Protein AF-A0A520C794-F1 (afdb_monomer_lite)

Sequence (324 aa):
YFAMITLAIAELVHSLAPHLKGLFGGEAGVSSMRMPAWGFDFGSTTQVYYLVLGWTLLCVGLLYLYTRTPLGRLTCGLRENSQRLRFLGYDVHGLGVAVFAISAMFSGVAGALQVLSNESANYVVFDPALSASVILNCFIGGVSVFLGPALGAALMTFFGYAMSDLTRSWLLYQGILFVLVMLFMPAGLAGLPGTLGRLRRRFGLARLLPLVLLSVGAASLLSLGGTFAVELLQRVFSQDYRAAVQMNPGVAWPDVTLLSRAWSPGSPATWAVPAALFAVGLALVWFARRLHRALEEGESAPPSVASASASATVVNVPVTRSLA

Secondary structure (DSSP, 8-state):
-HHHHHHHHHHHHHHHGGG-HHHH-GGG-EE-----BTTB---SHHHHHHHHHHHHHHHHHHHHHHHHSHHHHHHHHHHH-HHHHHHTT--HHHHHHHHHHHHHHHHHHHHHHHHHHHSEE-GGGG-HHHHHHHHHHHHHH-TTSTTHHHHHHHHHHHHHHHHHTT-TTHHHHHHHHHHHHHHH-TT-GGGHHHHHHHHHHHH-HHHHHHHHHHHHHHHHHHHHHHHHHHHHHHHHHSHHHHHHHHH-TT-SSPPEEETTEEE-TT-HHHHHHHHHHHHHHHHHHHHHHHHHHHHHHHHHS-----SSSS--------------

Foldseek 3Di:
DVVVVVLVVLVVCLVCLLV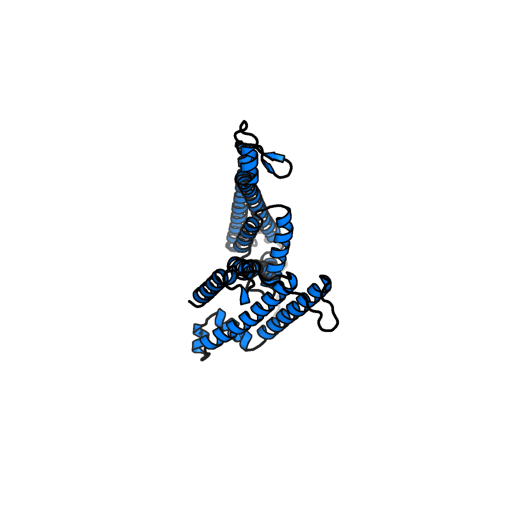CCPPQVHQQGDQADQPDDPNRRLPDLVVLVVVLVVVVVVLLVVVVVCCVDPLVVVVVVLVPDVPVSVVVVDDSPVSVVVVVVSVVVVVVVVLVSVCSNVSGDGSCSSDVVVVVVLVLLCQQLFVVDSCSSVVSVVVLVVQCVVCVVVDPVSVVLSVLSSVLSCVVPVRHPNCVVVVVVVVCVPPNPVLVVVLVVLLVVLSVLLSVLVVLVVRLVCQCVDPVQVVVCVVCVPDPFAWDQDPNDTDTPPDVVSVVVSVVSNVVSVVSVVVSVVSVVVVVVVVPDDPPDPPPDPDPDDDDDDDDDDDD

Radius of gyration: 29.83 Å; chains: 1; bounding box: 115×46×62 Å

pLDDT: mean 71.69, std 15.32, range [33.88, 95.0]

Structure (mmCIF, N/CA/C/O backbone):
data_AF-A0A520C794-F1
#
_entry.id   AF-A0A520C794-F1
#
loop_
_atom_site.group_PDB
_atom_site.id
_atom_site.type_symbol
_atom_site.label_atom_id
_atom_site.label_alt_id
_atom_site.label_comp_id
_atom_site.label_asym_id
_atom_site.label_entity_id
_atom_site.label_seq_id
_atom_site.pdbx_PDB_ins_code
_atom_site.Cartn_x
_atom_site.Cartn_y
_atom_site.Cartn_z
_atom_site.occupancy
_atom_site.B_iso_or_equiv
_atom_site.auth_seq_id
_atom_site.auth_comp_id
_atom_site.auth_asym_id
_atom_site.auth_atom_id
_atom_site.pdbx_PDB_model_num
ATOM 1 N N . TYR A 1 1 ? -0.329 19.099 10.057 1.00 71.25 1 TYR A N 1
ATOM 2 C CA . TYR A 1 1 ? 0.683 19.144 11.133 1.00 71.25 1 TYR A CA 1
ATOM 3 C C . TYR A 1 1 ? 1.070 17.766 11.647 1.00 71.25 1 TYR A C 1
ATOM 5 O O . TYR A 1 1 ? 2.221 17.404 11.470 1.00 71.25 1 TYR A O 1
ATOM 13 N N . PHE A 1 2 ? 0.151 16.962 12.193 1.00 80.69 2 PHE A N 1
ATOM 14 C CA . PHE A 1 2 ? 0.489 15.652 12.778 1.00 80.69 2 PHE A CA 1
ATOM 15 C C . PHE A 1 2 ? 1.226 14.683 11.822 1.00 80.69 2 PHE A C 1
ATOM 17 O O . PHE A 1 2 ? 2.249 14.114 12.190 1.00 80.69 2 PHE A O 1
ATOM 24 N N . ALA A 1 3 ? 0.778 14.570 10.565 1.00 80.31 3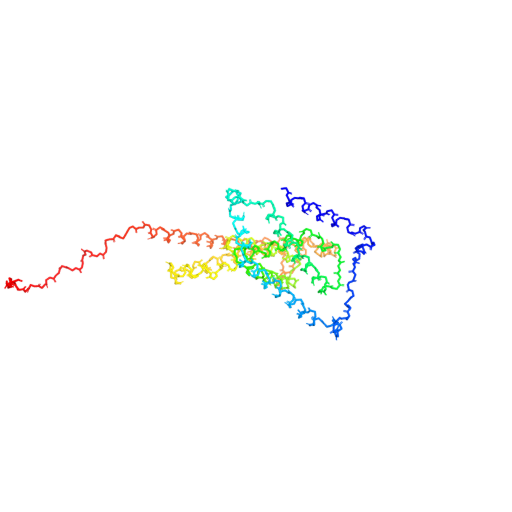 ALA A N 1
ATOM 25 C CA . ALA A 1 3 ? 1.448 13.750 9.544 1.00 80.31 3 ALA A CA 1
ATOM 26 C C . ALA A 1 3 ? 2.869 14.244 9.191 1.00 80.31 3 ALA A C 1
ATOM 28 O O . ALA A 1 3 ? 3.775 13.448 8.996 1.00 80.31 3 ALA A O 1
ATOM 29 N N . MET A 1 4 ? 3.082 15.565 9.158 1.00 88.25 4 MET A N 1
ATOM 30 C CA . MET A 1 4 ? 4.404 16.139 8.865 1.00 88.25 4 MET A CA 1
ATOM 31 C C . MET A 1 4 ? 5.388 15.895 10.010 1.00 88.25 4 MET A C 1
ATOM 33 O O . MET A 1 4 ? 6.546 15.587 9.764 1.00 88.25 4 MET A O 1
ATOM 37 N N . ILE A 1 5 ? 4.924 16.004 11.260 1.00 91.19 5 ILE A N 1
ATOM 38 C CA . ILE A 1 5 ? 5.752 15.744 12.445 1.00 91.19 5 ILE A CA 1
ATOM 39 C C . ILE A 1 5 ? 6.117 14.258 12.523 1.00 91.19 5 ILE A C 1
ATOM 41 O O . ILE A 1 5 ? 7.272 13.930 12.755 1.00 91.19 5 ILE A O 1
ATOM 45 N N . THR A 1 6 ? 5.159 13.359 12.290 1.00 88.25 6 THR A N 1
ATOM 46 C CA . THR A 1 6 ? 5.424 11.909 12.284 1.00 88.25 6 THR A CA 1
ATOM 47 C C . THR A 1 6 ? 6.388 11.504 11.170 1.00 88.25 6 THR A C 1
ATOM 49 O O . THR A 1 6 ? 7.295 10.719 11.431 1.00 88.25 6 THR A O 1
ATOM 52 N N . LEU A 1 7 ? 6.270 12.094 9.975 1.00 89.00 7 LEU A N 1
ATOM 53 C CA . LEU A 1 7 ? 7.241 11.904 8.893 1.00 89.00 7 LEU A CA 1
ATOM 54 C C . LEU A 1 7 ? 8.632 12.431 9.271 1.00 89.00 7 LEU A C 1
ATOM 56 O O . LEU A 1 7 ? 9.616 11.725 9.094 1.00 89.00 7 LEU A O 1
ATOM 60 N N . ALA A 1 8 ? 8.720 13.637 9.840 1.00 91.12 8 ALA A N 1
ATOM 61 C CA . ALA A 1 8 ? 9.993 14.209 10.276 1.00 91.12 8 ALA A CA 1
ATOM 62 C C . ALA A 1 8 ? 10.675 13.356 11.359 1.00 91.12 8 ALA A C 1
ATOM 64 O O . ALA A 1 8 ? 11.891 13.190 11.339 1.00 91.12 8 ALA A O 1
ATOM 65 N N . ILE A 1 9 ? 9.898 12.783 12.285 1.00 91.31 9 ILE A N 1
ATOM 66 C CA . ILE A 1 9 ? 10.409 11.840 13.287 1.00 91.31 9 ILE A CA 1
ATOM 67 C C . ILE A 1 9 ? 10.911 10.558 12.611 1.00 91.31 9 ILE A C 1
ATOM 69 O O . ILE A 1 9 ? 11.982 10.081 12.971 1.00 91.31 9 ILE A O 1
ATOM 73 N N . ALA A 1 10 ? 10.181 10.016 11.631 1.00 88.69 10 ALA A N 1
ATOM 74 C CA . ALA A 1 10 ? 10.609 8.825 10.896 1.00 88.69 10 ALA A CA 1
ATOM 75 C C . ALA A 1 10 ? 11.941 9.052 10.156 1.00 88.69 10 ALA A C 1
ATOM 77 O O . ALA A 1 10 ? 12.861 8.254 10.307 1.00 88.69 10 ALA A O 1
ATOM 78 N N . GLU A 1 11 ? 12.078 10.178 9.451 1.00 91.19 11 GLU A N 1
ATOM 79 C CA . GLU A 1 11 ? 13.315 10.587 8.763 1.00 91.19 11 GLU A CA 1
ATOM 80 C C . GLU A 1 11 ? 14.486 10.784 9.731 1.00 91.19 11 GLU A C 1
ATOM 82 O O . GLU A 1 11 ? 15.608 10.340 9.484 1.00 91.19 11 GLU A O 1
ATOM 87 N N . LEU A 1 12 ? 14.224 11.413 10.879 1.00 92.06 12 LEU A N 1
ATOM 88 C CA . LEU A 1 12 ? 15.226 11.596 11.923 1.00 92.06 12 LEU A CA 1
ATOM 89 C C . LEU A 1 12 ? 15.715 10.247 12.467 1.00 92.06 12 LEU A C 1
ATOM 91 O O . LEU A 1 12 ? 16.919 10.060 12.635 1.00 92.06 12 LEU A O 1
ATOM 95 N N . VAL A 1 13 ? 14.811 9.293 12.707 1.00 89.12 13 VAL A N 1
ATOM 96 C CA . VAL A 1 13 ? 15.178 7.938 13.149 1.00 89.12 13 VAL A CA 1
ATOM 97 C C . VAL A 1 13 ? 15.956 7.201 12.059 1.00 89.12 13 VAL A C 1
ATOM 99 O O . VAL A 1 13 ? 16.981 6.598 12.368 1.00 89.12 13 VAL A O 1
ATOM 102 N N . HIS A 1 14 ? 15.533 7.290 10.797 1.00 88.06 14 HIS A N 1
ATOM 103 C CA . HIS A 1 14 ? 16.231 6.674 9.668 1.00 88.06 14 HIS A CA 1
ATOM 104 C C . HIS A 1 14 ? 17.667 7.201 9.514 1.00 88.06 14 HIS A C 1
ATOM 106 O O . HIS A 1 14 ? 18.596 6.415 9.349 1.00 88.06 14 HIS A O 1
ATOM 112 N N . SER A 1 15 ? 17.871 8.514 9.655 1.00 88.75 15 SER A N 1
ATOM 113 C CA . SER A 1 15 ? 19.190 9.158 9.574 1.00 88.75 15 SER A CA 1
ATOM 114 C C . SER A 1 15 ? 20.091 8.864 10.788 1.00 88.75 15 SER A C 1
ATOM 116 O O . SER A 1 15 ? 21.316 8.758 10.670 1.00 88.75 15 SER A O 1
ATOM 118 N N . LEU A 1 16 ? 19.505 8.687 11.977 1.00 89.81 16 LEU A N 1
ATOM 119 C CA . LEU A 1 16 ? 20.256 8.384 13.201 1.00 89.81 16 LEU A CA 1
ATOM 120 C C . LEU A 1 16 ? 20.556 6.892 13.392 1.00 89.81 16 LEU A C 1
ATOM 122 O O . LEU A 1 16 ? 21.560 6.565 14.029 1.00 89.81 16 LEU A O 1
ATOM 126 N N . ALA A 1 17 ? 19.734 5.985 12.858 1.00 85.94 17 ALA A N 1
ATOM 127 C CA . ALA A 1 17 ? 19.878 4.543 13.067 1.00 85.94 17 ALA A CA 1
ATOM 128 C C . ALA A 1 17 ? 21.275 3.989 12.691 1.00 85.94 17 ALA A C 1
ATOM 130 O O . ALA A 1 17 ? 21.841 3.259 13.510 1.00 85.94 17 ALA A O 1
ATOM 131 N N . PRO A 1 18 ? 21.907 4.379 11.561 1.00 84.44 18 PRO A N 1
ATOM 132 C CA . PRO A 1 18 ? 23.264 3.937 11.216 1.00 84.44 18 PRO A CA 1
ATOM 133 C C . PRO A 1 18 ? 24.346 4.377 12.216 1.00 84.44 18 PRO A C 1
ATOM 135 O O . PRO A 1 18 ? 25.345 3.683 12.412 1.00 84.44 18 PRO A O 1
ATOM 138 N N . HIS A 1 19 ? 24.148 5.520 12.880 1.00 86.25 19 HIS A N 1
ATOM 139 C CA . HIS A 1 19 ? 25.110 6.085 13.830 1.00 86.25 19 HIS A CA 1
ATOM 140 C C . HIS A 1 19 ? 25.018 5.442 15.224 1.00 86.25 19 HIS A C 1
ATOM 142 O O . HIS A 1 19 ? 25.994 5.416 15.977 1.00 86.25 19 HIS A O 1
ATOM 148 N N . LEU A 1 20 ? 23.864 4.875 15.574 1.00 83.94 20 LEU A N 1
ATOM 149 C CA . LEU A 1 20 ? 23.565 4.323 16.896 1.00 83.94 20 LEU A CA 1
ATOM 150 C C . LEU A 1 20 ? 23.863 2.816 16.976 1.00 83.94 20 LEU A C 1
ATOM 152 O O . LEU A 1 20 ? 22.971 1.985 17.167 1.00 83.94 20 LEU A O 1
ATOM 156 N N . LYS A 1 21 ? 25.152 2.463 16.893 1.00 78.44 21 LYS A N 1
ATOM 157 C CA . LYS A 1 21 ? 25.633 1.064 16.876 1.00 78.44 21 LYS A CA 1
ATOM 158 C C . LYS A 1 21 ? 25.160 0.214 18.061 1.00 78.44 21 LYS A C 1
ATOM 160 O O . LYS A 1 21 ? 24.897 -0.968 17.880 1.00 78.44 21 LYS A O 1
ATOM 165 N N . GLY A 1 22 ? 25.026 0.804 19.251 1.00 76.38 22 GLY A N 1
ATOM 166 C CA . GLY A 1 22 ? 24.624 0.074 20.460 1.00 76.38 22 GLY A CA 1
ATOM 167 C C . GLY A 1 22 ? 23.150 -0.347 20.502 1.00 76.38 22 GLY A C 1
ATOM 168 O O . GLY A 1 22 ? 22.829 -1.331 21.155 1.00 76.38 22 GLY A O 1
ATOM 169 N N . LEU A 1 23 ? 22.262 0.378 19.812 1.00 76.75 23 LEU A N 1
ATOM 170 C CA . LEU A 1 23 ? 20.814 0.118 19.822 1.00 76.75 23 LEU A CA 1
ATOM 171 C C . LEU A 1 23 ? 20.331 -0.543 18.527 1.00 76.75 23 LEU A C 1
ATOM 173 O O . LEU A 1 23 ? 19.493 -1.437 18.579 1.00 76.75 23 LEU A O 1
ATOM 177 N N . PHE A 1 24 ? 20.862 -0.119 17.377 1.00 77.94 24 PHE A N 1
ATOM 178 C CA . PHE A 1 24 ? 20.405 -0.564 16.055 1.00 77.94 24 PHE A CA 1
ATOM 179 C C . PHE A 1 24 ? 21.432 -1.418 15.299 1.00 77.94 24 PHE A C 1
ATOM 181 O O . PHE A 1 24 ? 21.166 -1.821 14.173 1.00 77.94 24 PHE A O 1
ATOM 188 N N . GLY A 1 25 ? 22.607 -1.693 15.877 1.00 74.94 25 GLY A N 1
ATOM 189 C CA . GLY A 1 25 ? 23.666 -2.460 15.203 1.00 74.94 25 GLY A CA 1
ATOM 190 C C . GLY A 1 25 ? 24.409 -1.688 14.101 1.00 74.94 25 GLY A C 1
ATOM 191 O O . GLY A 1 25 ? 25.313 -2.227 13.466 1.00 74.94 25 GLY A O 1
ATOM 192 N N . GLY A 1 26 ? 24.086 -0.404 13.900 1.00 78.06 26 GLY A N 1
ATOM 193 C CA . GLY A 1 26 ? 24.688 0.453 12.875 1.00 78.06 26 GLY A CA 1
ATOM 194 C C . GLY A 1 26 ? 24.228 0.080 11.463 1.00 78.06 26 GLY A C 1
ATOM 195 O O . GLY A 1 26 ? 23.088 -0.327 11.274 1.00 78.06 26 GLY A O 1
ATOM 196 N N . GLU A 1 27 ? 25.110 0.196 10.466 1.00 76.25 27 GLU A N 1
ATOM 197 C CA . GLU A 1 27 ? 24.791 -0.151 9.064 1.00 76.25 27 GLU A CA 1
ATOM 198 C C . GLU A 1 27 ? 24.573 -1.651 8.818 1.00 76.25 27 GLU A C 1
ATOM 200 O O . GLU A 1 27 ? 23.925 -2.035 7.844 1.00 76.25 27 GLU A O 1
ATOM 205 N N . ALA A 1 28 ? 25.112 -2.503 9.695 1.00 72.00 28 ALA A N 1
ATOM 206 C CA . ALA A 1 28 ? 24.931 -3.950 9.615 1.00 72.00 28 ALA A CA 1
ATOM 207 C C . ALA A 1 28 ? 23.557 -4.400 10.142 1.00 72.00 28 ALA A C 1
ATOM 209 O O . ALA A 1 28 ? 23.106 -5.500 9.824 1.00 72.00 28 ALA A O 1
ATOM 210 N N . GLY A 1 29 ? 22.881 -3.551 10.923 1.00 77.38 29 GLY A N 1
ATOM 211 C CA . GLY A 1 29 ? 21.639 -3.898 11.596 1.00 77.38 29 GLY A CA 1
ATOM 212 C C . GLY A 1 29 ? 21.824 -4.869 12.765 1.00 77.38 29 GLY A C 1
ATOM 213 O O . GLY A 1 29 ? 22.932 -5.273 13.125 1.00 77.38 29 GLY A O 1
ATOM 214 N N . VAL A 1 30 ? 20.702 -5.255 13.368 1.00 78.88 30 VAL A N 1
ATOM 215 C CA . VAL A 1 30 ? 20.637 -6.294 14.400 1.00 78.88 30 VAL A CA 1
ATOM 216 C C . VAL A 1 30 ? 20.114 -7.572 13.762 1.00 78.88 30 VAL A C 1
ATOM 218 O O . VAL A 1 30 ? 19.001 -7.603 13.229 1.00 78.88 30 VAL A O 1
ATOM 221 N N . SER A 1 31 ? 20.905 -8.642 13.830 1.00 74.19 31 SER A N 1
ATOM 222 C CA . SER A 1 31 ? 20.436 -9.970 13.439 1.00 74.19 31 SER A CA 1
ATOM 223 C C . SER A 1 31 ? 19.525 -10.524 14.532 1.00 74.19 31 SER A C 1
ATOM 225 O O . SER A 1 31 ? 19.888 -10.566 15.711 1.00 74.19 31 SER A O 1
ATOM 227 N N . SER A 1 32 ? 18.312 -10.908 14.146 1.00 68.31 32 SER A N 1
ATOM 228 C CA . SER A 1 32 ? 17.358 -11.533 15.052 1.00 68.31 32 SER A CA 1
ATOM 229 C C . SER A 1 32 ? 17.610 -13.035 15.051 1.00 68.31 32 SER A C 1
ATOM 231 O O . SER A 1 32 ? 17.273 -13.736 14.100 1.00 68.31 32 SER A O 1
ATOM 233 N N . MET A 1 33 ? 18.213 -13.534 16.128 1.00 63.62 33 MET A N 1
ATOM 234 C CA . MET A 1 33 ? 18.381 -14.969 16.321 1.00 63.62 33 MET A CA 1
ATOM 235 C C . MET A 1 33 ? 17.043 -15.562 16.769 1.00 63.62 33 MET A C 1
ATOM 237 O O . MET A 1 33 ? 16.496 -15.166 17.801 1.00 63.62 33 MET A O 1
ATOM 241 N N . ARG A 1 34 ? 16.494 -16.490 15.976 1.00 68.75 34 ARG A N 1
ATOM 242 C CA . ARG A 1 34 ? 15.256 -17.198 16.321 1.00 68.75 34 ARG A CA 1
ATOM 243 C C . ARG A 1 34 ? 15.520 -18.062 17.547 1.00 68.75 34 ARG A C 1
ATOM 245 O O . ARG A 1 34 ? 16.199 -19.078 17.456 1.00 68.75 34 ARG A O 1
ATOM 252 N N . MET A 1 35 ? 15.035 -17.621 18.702 1.00 64.94 35 MET A N 1
ATOM 253 C CA . MET A 1 35 ? 15.139 -18.410 19.921 1.00 64.94 35 MET A CA 1
ATOM 254 C C . MET A 1 35 ? 14.015 -19.449 19.961 1.00 64.94 35 MET A C 1
ATOM 256 O O . MET A 1 35 ? 12.866 -19.104 19.662 1.00 64.94 35 MET A O 1
ATOM 260 N N . PRO A 1 36 ? 14.315 -20.698 20.353 1.00 66.44 36 PRO A N 1
ATOM 261 C CA . PRO A 1 36 ? 13.292 -21.702 20.571 1.00 66.44 36 PRO A CA 1
ATOM 262 C C . PRO A 1 36 ? 12.314 -21.219 21.647 1.00 66.44 36 PRO A C 1
ATOM 264 O O . PRO A 1 36 ? 12.718 -20.800 22.734 1.00 66.44 36 PRO A O 1
ATOM 267 N N . ALA A 1 37 ? 11.017 -21.278 21.355 1.00 66.56 37 ALA A N 1
ATOM 268 C CA . ALA A 1 37 ? 9.966 -20.910 22.299 1.00 66.56 37 ALA A CA 1
ATOM 269 C C . ALA A 1 37 ? 8.822 -21.926 22.246 1.00 66.56 37 ALA A C 1
ATOM 271 O O . ALA A 1 37 ? 8.489 -22.466 21.192 1.00 66.56 37 ALA A O 1
ATOM 272 N N . TRP A 1 38 ? 8.238 -22.221 23.410 1.00 64.69 38 TRP A N 1
ATOM 273 C CA . TRP A 1 38 ? 7.113 -23.159 23.555 1.00 64.69 38 TRP A CA 1
ATOM 274 C C . TRP A 1 38 ? 7.337 -24.546 22.915 1.00 64.69 38 TRP A C 1
ATOM 276 O O . TRP A 1 38 ? 6.393 -25.170 22.438 1.00 64.69 38 TRP A O 1
ATOM 286 N N . GLY A 1 39 ? 8.583 -25.035 22.917 1.00 64.50 39 GLY A N 1
ATOM 287 C CA . GLY A 1 39 ? 8.944 -26.359 22.390 1.00 64.50 39 GLY A CA 1
ATOM 288 C C . GLY A 1 39 ? 9.156 -26.426 20.873 1.00 64.50 39 GLY A C 1
ATOM 289 O O . GLY A 1 39 ? 9.382 -27.516 20.353 1.00 64.50 39 GLY A O 1
ATOM 290 N N . PHE A 1 40 ? 9.118 -25.293 20.167 1.00 67.50 40 PHE A N 1
ATOM 291 C CA . PHE A 1 40 ? 9.450 -25.205 18.745 1.00 67.50 40 PHE A CA 1
ATOM 292 C C . PHE A 1 40 ? 10.798 -24.515 18.547 1.00 67.50 40 PHE A C 1
ATOM 294 O O . PHE A 1 40 ? 11.051 -23.468 19.139 1.00 67.50 40 PHE A O 1
ATOM 301 N N . ASP A 1 41 ? 11.635 -25.086 17.680 1.00 65.94 41 ASP A N 1
ATOM 302 C CA . ASP A 1 41 ? 12.955 -24.537 17.344 1.00 65.94 41 ASP A CA 1
ATOM 303 C C . ASP A 1 41 ? 12.875 -23.301 16.428 1.00 65.94 41 ASP A C 1
ATOM 305 O O . ASP A 1 41 ? 13.862 -22.601 16.245 1.00 65.94 41 ASP A O 1
ATOM 309 N N . PHE A 1 42 ? 11.713 -23.034 15.806 1.00 66.50 42 PHE A N 1
ATOM 310 C CA . PHE A 1 42 ? 11.473 -21.962 14.819 1.00 66.50 42 PHE A CA 1
ATOM 311 C C . PHE A 1 42 ? 12.517 -21.860 13.687 1.00 66.50 42 PHE A C 1
ATOM 313 O O . PHE A 1 42 ? 12.493 -20.918 12.895 1.00 66.50 42 PHE A O 1
ATOM 320 N N . GLY A 1 43 ? 13.395 -22.855 13.543 1.00 64.31 43 GLY A N 1
ATOM 321 C CA . GLY A 1 43 ? 14.410 -22.914 12.496 1.00 64.31 43 GLY A CA 1
ATOM 322 C C . GLY A 1 43 ? 13.828 -23.196 11.110 1.00 64.31 43 GLY A C 1
ATOM 323 O O . GLY A 1 43 ? 14.442 -22.854 10.107 1.00 64.31 43 GLY A O 1
ATOM 324 N N . SER A 1 44 ? 12.626 -23.779 11.028 1.00 74.31 44 SER A N 1
ATOM 325 C CA . SER A 1 44 ? 11.954 -24.048 9.753 1.00 74.31 44 SER A CA 1
ATOM 326 C C . SER A 1 44 ? 11.083 -22.867 9.314 1.00 74.31 44 SER A C 1
ATOM 328 O O . SER A 1 44 ? 10.187 -22.443 10.049 1.00 74.31 44 SER A O 1
ATOM 330 N N . THR A 1 45 ? 11.270 -22.400 8.074 1.00 74.44 45 THR A N 1
ATOM 331 C CA . THR A 1 45 ? 10.469 -21.338 7.431 1.00 74.44 45 THR A CA 1
ATOM 332 C C . THR A 1 45 ? 8.960 -21.588 7.538 1.00 74.44 45 THR A C 1
ATOM 334 O O . THR A 1 45 ? 8.180 -20.654 7.710 1.00 74.44 45 THR A O 1
ATOM 337 N N . THR A 1 46 ? 8.536 -22.853 7.514 1.00 79.44 46 THR A N 1
ATOM 338 C CA . THR A 1 46 ? 7.127 -23.249 7.629 1.00 79.44 46 THR A CA 1
ATOM 339 C C . THR A 1 46 ? 6.531 -22.924 9.003 1.00 79.44 46 THR A C 1
ATOM 341 O O . THR A 1 46 ? 5.385 -22.489 9.090 1.00 79.44 46 THR A O 1
ATOM 344 N N . GLN A 1 47 ? 7.289 -23.098 10.089 1.00 82.06 47 GLN A N 1
ATOM 345 C CA . GLN A 1 47 ? 6.811 -22.790 11.445 1.00 82.06 47 GLN A CA 1
ATOM 346 C C . GLN A 1 47 ? 6.617 -21.283 11.630 1.00 82.06 47 GLN A C 1
ATOM 348 O O . GLN A 1 47 ? 5.604 -20.843 12.175 1.00 82.06 47 GLN A O 1
ATOM 353 N N . VAL A 1 48 ? 7.557 -20.491 11.111 1.00 81.75 48 VAL A N 1
ATOM 354 C CA . VAL A 1 48 ? 7.479 -19.025 11.126 1.00 81.75 48 VAL A CA 1
ATOM 355 C C . VAL A 1 48 ? 6.297 -18.538 10.297 1.00 81.75 48 VAL A C 1
ATOM 357 O O . VAL A 1 48 ? 5.556 -17.671 10.753 1.00 81.75 48 VAL A O 1
ATOM 360 N N . TYR A 1 49 ? 6.052 -19.144 9.131 1.00 81.00 49 TYR A N 1
ATOM 361 C CA . TYR A 1 49 ? 4.876 -18.846 8.317 1.00 81.00 49 TYR A CA 1
ATOM 362 C C . TYR A 1 49 ? 3.568 -19.029 9.100 1.00 81.00 49 TYR A C 1
ATOM 364 O O . TYR A 1 49 ? 2.744 -18.117 9.125 1.00 81.00 49 TYR A O 1
ATOM 372 N N . TYR A 1 50 ? 3.380 -20.164 9.785 1.00 83.06 50 TYR A N 1
ATOM 373 C CA . TYR A 1 50 ? 2.161 -20.403 10.568 1.00 83.06 50 TYR A CA 1
ATOM 374 C C . TYR A 1 50 ? 2.013 -19.445 11.752 1.00 83.06 50 TYR A C 1
ATOM 376 O O . TYR A 1 50 ? 0.895 -19.025 12.056 1.00 83.06 50 TYR A O 1
ATOM 384 N N . LEU A 1 51 ? 3.118 -19.054 12.389 1.00 86.75 51 LEU A N 1
ATOM 385 C CA . LEU A 1 51 ? 3.102 -18.066 13.465 1.00 86.75 51 LEU A CA 1
ATOM 386 C C . LEU A 1 51 ? 2.704 -16.674 12.951 1.00 86.75 51 LEU A C 1
ATOM 388 O O . LEU A 1 51 ? 1.797 -16.051 13.507 1.00 86.75 51 LEU A O 1
ATOM 392 N N . VAL A 1 52 ? 3.315 -16.214 11.855 1.00 87.12 52 VAL A N 1
ATOM 393 C CA . VAL A 1 52 ? 2.966 -14.940 11.204 1.00 87.12 52 VAL A CA 1
ATOM 394 C C . VAL A 1 52 ? 1.514 -14.958 10.733 1.00 87.12 52 VAL A C 1
ATOM 396 O O . VAL A 1 52 ? 0.788 -13.988 10.953 1.00 87.12 52 VAL A O 1
ATOM 399 N N . LEU A 1 53 ? 1.058 -16.065 10.141 1.00 82.88 53 LEU A N 1
ATOM 400 C CA . LEU A 1 53 ? -0.322 -16.234 9.695 1.00 82.88 53 LEU A CA 1
ATOM 401 C C . LEU A 1 53 ? -1.303 -16.163 10.870 1.00 82.88 53 LEU A C 1
ATOM 403 O O . LEU A 1 53 ? -2.278 -15.417 10.802 1.00 82.88 53 LEU A O 1
ATOM 407 N N . GLY A 1 54 ? -1.036 -16.894 11.955 1.00 88.38 54 GLY A N 1
ATOM 408 C CA . GLY A 1 54 ? -1.873 -16.891 13.153 1.00 88.38 54 GLY A CA 1
ATOM 409 C C . GLY A 1 54 ? -2.006 -15.493 13.755 1.00 88.38 54 GLY A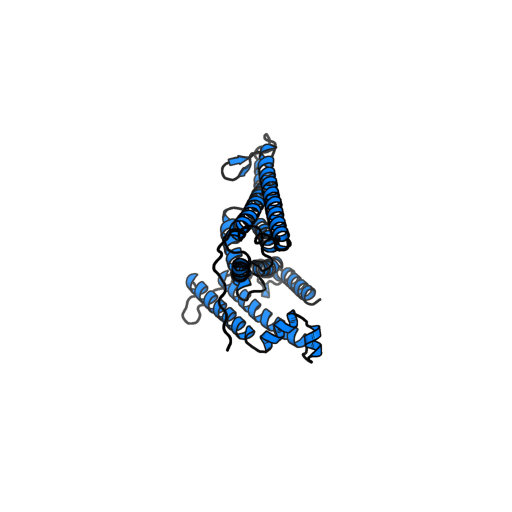 C 1
ATOM 410 O O . GLY A 1 54 ? -3.116 -15.042 14.039 1.00 88.38 54 GLY A O 1
ATOM 411 N N . TRP A 1 55 ? -0.892 -14.767 13.866 1.00 92.00 55 TRP A N 1
ATOM 412 C CA . TRP A 1 55 ? -0.891 -13.405 14.397 1.00 92.00 55 TRP A CA 1
ATOM 413 C C . TRP A 1 55 ? -1.573 -12.406 13.455 1.00 92.00 55 TRP A C 1
ATOM 415 O O . TRP A 1 55 ? -2.342 -11.555 13.897 1.00 92.00 55 TRP A O 1
ATOM 425 N N . THR A 1 56 ? -1.382 -12.557 12.144 1.00 87.50 56 THR A N 1
ATOM 426 C CA . THR A 1 56 ? -2.065 -11.735 11.134 1.00 87.50 56 THR A CA 1
ATOM 427 C C . THR A 1 56 ? -3.580 -11.938 11.192 1.00 87.50 56 THR A C 1
ATOM 429 O O . THR A 1 56 ? -4.330 -10.962 11.229 1.00 87.50 56 THR A O 1
ATOM 432 N N . LEU A 1 57 ? -4.052 -13.189 11.256 1.00 86.94 57 LEU A N 1
ATOM 433 C CA . LEU A 1 57 ? -5.478 -13.503 11.385 1.00 86.94 57 LEU A CA 1
ATOM 434 C C . LEU A 1 57 ? -6.058 -12.987 12.705 1.00 86.94 57 LEU A C 1
ATOM 436 O O . LEU A 1 57 ? -7.168 -12.451 12.708 1.00 86.94 57 LEU A O 1
ATOM 440 N N . LEU A 1 58 ? -5.302 -13.078 13.803 1.00 94.06 58 LEU A N 1
ATOM 441 C CA . LEU A 1 58 ? -5.680 -12.502 15.092 1.00 94.06 58 LEU A CA 1
ATOM 442 C C . LEU A 1 58 ? -5.859 -10.981 14.985 1.00 94.06 58 LEU A C 1
ATOM 444 O O . LEU A 1 58 ? -6.901 -10.460 15.381 1.00 94.06 58 LEU A O 1
ATOM 448 N N . CYS A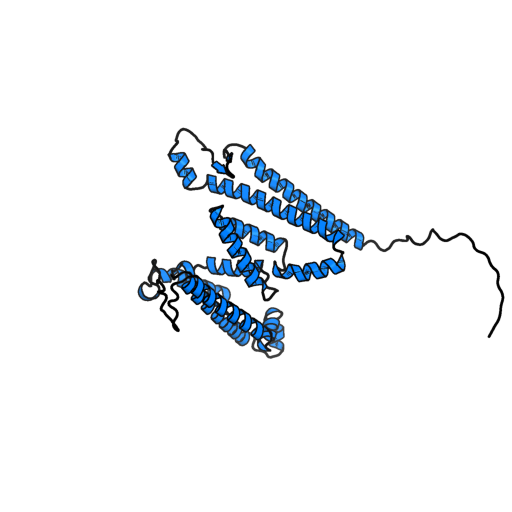 1 59 ? -4.895 -10.266 14.401 1.00 93.44 59 CYS A N 1
ATOM 449 C CA . CYS A 1 59 ? -4.983 -8.819 14.205 1.00 93.44 59 CYS A CA 1
ATOM 450 C C . CYS A 1 59 ? -6.168 -8.427 13.313 1.00 93.44 59 CYS A C 1
ATOM 452 O O . CYS A 1 59 ? -6.911 -7.508 13.657 1.00 93.44 59 CYS A O 1
ATOM 454 N N . VAL A 1 60 ? -6.394 -9.143 12.206 1.00 87.50 60 VAL A N 1
ATOM 455 C CA . VAL A 1 60 ? -7.557 -8.921 11.330 1.00 87.50 60 VAL A CA 1
ATOM 456 C C . VAL A 1 60 ? -8.867 -9.162 12.085 1.00 87.50 60 VAL A C 1
ATOM 458 O O . VAL A 1 60 ? -9.790 -8.356 11.975 1.00 87.50 60 VAL A O 1
ATOM 461 N N . GLY A 1 61 ? -8.950 -10.220 12.895 1.00 91.00 61 GLY A N 1
ATOM 462 C CA . GLY A 1 61 ? -10.117 -10.520 13.726 1.00 91.00 61 GLY A CA 1
ATOM 463 C C . GLY A 1 61 ? -10.386 -9.451 14.789 1.00 91.00 61 GLY A C 1
ATOM 464 O O . GLY A 1 61 ? -11.527 -9.016 14.950 1.00 91.00 61 GLY A O 1
ATOM 465 N N . LEU A 1 62 ? -9.342 -8.968 15.469 1.00 93.19 62 LEU A N 1
ATOM 466 C CA . LEU A 1 62 ? -9.443 -7.896 16.463 1.00 93.19 62 LEU A CA 1
ATOM 467 C C . LEU A 1 62 ? -9.866 -6.568 15.830 1.00 93.19 62 LEU A C 1
ATOM 469 O O . LEU A 1 62 ? -10.752 -5.898 16.358 1.00 93.19 62 LEU A O 1
ATOM 473 N N . LEU A 1 63 ? -9.298 -6.209 14.676 1.00 91.31 63 LEU A N 1
ATOM 474 C CA . LEU A 1 63 ? -9.718 -5.032 13.913 1.00 91.31 63 LEU A CA 1
ATOM 475 C C . LEU A 1 63 ? -11.170 -5.166 13.441 1.00 91.31 63 LEU A C 1
ATOM 477 O O . LEU A 1 63 ? -11.932 -4.202 13.501 1.00 91.31 63 LEU A O 1
ATOM 481 N N . TYR A 1 64 ? -11.591 -6.362 13.030 1.00 88.81 64 TYR A N 1
ATOM 482 C CA . TYR A 1 64 ? -12.973 -6.609 12.635 1.00 88.81 64 TYR A CA 1
ATOM 483 C C . TYR A 1 64 ? -13.927 -6.436 13.819 1.00 88.81 64 TYR A C 1
ATOM 485 O O . TYR A 1 64 ? -14.945 -5.750 13.706 1.00 88.81 64 TYR A O 1
ATOM 493 N N . LEU A 1 65 ? -13.583 -6.985 14.983 1.00 90.44 65 LEU A N 1
ATOM 494 C CA . LEU A 1 65 ? -14.368 -6.795 16.196 1.00 90.44 65 LEU A CA 1
ATOM 495 C C . LEU A 1 65 ? -14.410 -5.318 16.605 1.00 90.44 65 LEU A C 1
ATOM 497 O O . LEU A 1 65 ? -15.485 -4.810 16.920 1.00 90.44 65 LEU A O 1
ATOM 501 N N . TYR A 1 66 ? -13.284 -4.604 16.502 1.00 90.19 66 TYR A N 1
ATOM 502 C CA . TYR A 1 66 ? -13.203 -3.166 16.753 1.00 90.19 66 TYR A CA 1
ATOM 503 C C . TYR A 1 66 ? -14.192 -2.378 15.887 1.00 90.19 66 TYR A C 1
ATOM 505 O O . TYR A 1 66 ? -14.903 -1.522 16.413 1.00 90.19 66 TYR A O 1
ATOM 513 N N . THR A 1 67 ? -14.352 -2.714 14.600 1.00 86.81 67 THR A N 1
ATOM 514 C CA . THR A 1 67 ? -15.348 -2.039 13.740 1.00 86.81 67 THR A CA 1
ATOM 515 C C . THR A 1 67 ? -16.798 -2.225 14.197 1.00 86.81 67 THR A C 1
ATOM 517 O O . THR A 1 67 ? -17.639 -1.376 13.907 1.00 86.81 67 THR A O 1
ATOM 520 N N . ARG A 1 68 ? -17.108 -3.293 14.946 1.00 89.56 68 ARG A N 1
ATOM 521 C CA . ARG A 1 68 ? -18.449 -3.540 15.502 1.00 89.56 68 ARG A CA 1
ATOM 522 C C . ARG A 1 68 ? -18.701 -2.825 16.834 1.00 89.56 68 ARG A C 1
ATOM 524 O O . ARG A 1 68 ? -19.846 -2.763 17.277 1.00 89.56 68 ARG A O 1
ATOM 531 N N . THR A 1 69 ? -17.667 -2.281 17.473 1.00 92.44 69 THR A N 1
ATOM 532 C CA . THR A 1 69 ? -17.794 -1.555 18.747 1.00 92.44 69 THR A CA 1
ATOM 533 C C . THR A 1 69 ? -18.349 -0.134 18.550 1.00 92.44 69 THR A C 1
ATOM 535 O O . THR A 1 69 ? -18.226 0.438 17.461 1.00 92.44 69 THR A O 1
ATOM 538 N N . PRO A 1 70 ? -18.933 0.493 19.594 1.00 87.50 70 PRO A N 1
ATOM 539 C CA . PRO A 1 70 ? -19.368 1.892 19.525 1.00 87.50 70 PRO A CA 1
ATOM 540 C C . PRO A 1 70 ? -18.217 2.853 19.200 1.00 87.50 70 PRO A C 1
ATOM 542 O O . PRO A 1 70 ? -18.419 3.796 18.436 1.00 87.50 70 PRO A O 1
ATOM 545 N N . LEU A 1 71 ? -17.004 2.581 19.700 1.00 87.31 71 LEU A N 1
ATOM 546 C CA . LEU A 1 71 ? -15.808 3.351 19.352 1.00 87.31 71 LEU A CA 1
ATOM 547 C C . LEU A 1 71 ? -15.519 3.279 17.851 1.00 87.31 71 LEU A C 1
ATOM 549 O O . LEU A 1 71 ? -15.334 4.319 17.228 1.00 87.31 71 LEU A O 1
ATOM 553 N N . GLY A 1 72 ? -15.584 2.089 17.246 1.00 87.19 72 GLY A N 1
ATOM 554 C CA . GLY A 1 72 ? -15.433 1.918 15.798 1.00 87.19 72 GLY A CA 1
ATOM 555 C C . GLY A 1 72 ? -16.413 2.782 14.995 1.00 87.19 72 GLY A C 1
ATOM 556 O O . GLY A 1 72 ? -16.010 3.484 14.068 1.00 87.19 72 GLY A O 1
ATOM 557 N N . ARG A 1 73 ? -17.687 2.841 15.399 1.00 87.06 73 ARG A N 1
ATOM 558 C CA . ARG A 1 73 ? -18.687 3.706 14.741 1.00 87.06 73 ARG A CA 1
ATOM 559 C C . ARG A 1 73 ? -18.367 5.196 14.892 1.00 87.06 73 ARG A C 1
ATOM 561 O O . ARG A 1 73 ? -18.540 5.949 13.933 1.00 87.06 73 ARG A O 1
ATOM 568 N N . LEU A 1 74 ? -17.858 5.614 16.053 1.00 90.31 74 LEU A N 1
ATOM 569 C CA . LEU A 1 74 ? -17.388 6.986 16.271 1.00 90.31 74 LEU A CA 1
ATOM 570 C C . LEU A 1 74 ? -16.194 7.327 15.372 1.00 90.31 74 LEU A C 1
ATOM 572 O O . LEU A 1 74 ? -16.144 8.436 14.846 1.00 90.31 74 LEU A O 1
ATOM 576 N N . THR A 1 75 ? -15.279 6.383 15.113 1.00 87.88 75 THR A N 1
ATOM 577 C CA . THR A 1 75 ? -14.167 6.609 14.169 1.00 87.88 75 THR A CA 1
ATOM 578 C C . THR A 1 75 ? -14.645 6.826 12.731 1.00 87.88 75 THR A C 1
ATOM 580 O O . THR A 1 75 ? -14.108 7.681 12.027 1.00 87.88 75 THR A O 1
ATOM 583 N N . CYS A 1 76 ? -15.697 6.123 12.294 1.00 86.44 76 CYS A N 1
ATOM 584 C CA . CYS A 1 76 ? -16.319 6.394 10.998 1.00 86.44 76 CYS A CA 1
ATOM 585 C C . CYS A 1 76 ? -16.933 7.800 10.959 1.00 86.44 76 CYS A C 1
ATOM 587 O O . CYS A 1 76 ? -16.723 8.524 9.988 1.00 86.44 76 CYS A O 1
ATOM 589 N N . GLY A 1 77 ? -17.611 8.216 12.035 1.00 86.50 77 GLY A N 1
ATOM 590 C CA . GLY A 1 77 ? -18.145 9.575 12.164 1.00 86.50 77 GLY A CA 1
ATOM 591 C C . GLY A 1 77 ? -17.055 10.653 12.154 1.00 86.50 77 GLY A C 1
ATOM 592 O O . GLY A 1 77 ? -17.220 11.689 11.510 1.00 86.50 77 GLY A O 1
ATOM 593 N N . LEU A 1 78 ? -15.913 10.387 12.797 1.00 89.81 78 LEU A N 1
ATOM 594 C CA . LEU A 1 78 ? -14.733 11.254 12.776 1.00 89.81 78 LEU A CA 1
ATOM 595 C C . LEU A 1 78 ? -14.196 11.450 11.351 1.00 89.81 78 LEU A C 1
ATOM 597 O O . LEU A 1 78 ? -13.835 12.569 10.989 1.00 89.81 78 LEU A O 1
ATOM 601 N N . ARG A 1 79 ? -14.166 10.375 10.550 1.00 86.06 79 ARG A N 1
ATOM 602 C CA . ARG A 1 79 ? -13.720 10.401 9.148 1.00 86.06 79 ARG A CA 1
ATOM 603 C C . ARG A 1 79 ? -14.660 11.203 8.248 1.00 86.06 79 ARG A C 1
ATOM 605 O O . ARG A 1 79 ? -14.188 11.861 7.329 1.00 86.06 79 ARG A O 1
ATOM 612 N N . GLU A 1 80 ? -15.967 11.119 8.476 1.00 88.50 80 GLU A N 1
ATOM 613 C CA . GLU A 1 80 ? -16.967 11.800 7.645 1.00 88.50 80 GLU A CA 1
ATOM 614 C C . GLU A 1 80 ? -17.078 13.288 7.968 1.00 88.50 80 GLU A C 1
ATOM 616 O O . GLU A 1 80 ? -17.046 14.121 7.063 1.00 88.50 80 GLU A O 1
ATOM 621 N N . ASN A 1 81 ? -17.239 13.638 9.248 1.00 91.19 81 ASN A N 1
ATOM 622 C CA . ASN A 1 81 ? -17.382 15.028 9.657 1.00 91.19 81 ASN A CA 1
ATOM 623 C C . ASN A 1 81 ? -16.977 15.232 11.124 1.00 91.19 81 ASN A C 1
ATOM 625 O O . ASN A 1 81 ? -17.797 15.161 12.046 1.00 91.19 81 ASN A O 1
ATOM 629 N N . SER A 1 82 ? -15.700 15.554 11.329 1.00 89.94 82 SER A N 1
ATOM 630 C CA . SER A 1 82 ? -15.135 15.859 12.647 1.00 89.94 82 SER A CA 1
ATOM 631 C C . SER A 1 82 ? -15.824 17.043 13.336 1.00 89.94 82 SER A C 1
ATOM 633 O O . SER A 1 82 ? -16.020 17.022 14.551 1.00 89.94 82 SER A O 1
ATOM 635 N N . GLN A 1 83 ? -16.265 18.050 12.576 1.00 91.00 83 GLN A N 1
ATOM 636 C CA . GLN A 1 83 ? -16.969 19.214 13.116 1.00 91.00 83 GLN A CA 1
ATOM 637 C C . GLN A 1 83 ? -18.345 18.828 13.678 1.00 91.00 83 GLN A C 1
ATOM 639 O O . GLN A 1 83 ? -18.710 19.262 14.770 1.00 91.00 83 GLN A O 1
ATOM 644 N N . ARG A 1 84 ? -19.086 17.950 12.990 1.00 90.00 84 ARG A N 1
ATOM 645 C CA . ARG A 1 84 ? -20.369 17.415 13.471 1.00 90.00 84 ARG A CA 1
ATOM 646 C C . ARG A 1 84 ? -20.196 16.606 14.753 1.00 90.00 84 ARG A C 1
ATOM 648 O O . ARG A 1 84 ? -20.999 16.755 15.666 1.00 90.00 84 ARG A O 1
ATOM 655 N N . LEU A 1 85 ? -19.139 15.800 14.846 1.00 91.12 85 LEU A N 1
ATOM 656 C CA . LEU A 1 85 ? -18.843 15.016 16.047 1.00 91.12 85 LEU A CA 1
ATOM 657 C C . LEU A 1 85 ? -18.583 15.915 17.267 1.00 91.12 85 LEU A C 1
ATOM 659 O O . LEU A 1 85 ? -19.069 15.628 18.360 1.00 91.12 85 LEU A O 1
ATOM 663 N N . ARG A 1 86 ? -17.896 17.044 17.052 1.00 91.50 86 ARG A N 1
ATOM 664 C CA . ARG A 1 86 ? -17.654 18.056 18.087 1.00 91.50 86 ARG A CA 1
ATOM 665 C C . ARG A 1 86 ? -18.946 18.713 18.578 1.00 91.50 86 ARG A C 1
ATOM 667 O O . ARG A 1 86 ? -19.087 18.936 19.774 1.00 91.50 86 ARG A O 1
ATOM 674 N N . PHE A 1 87 ? -19.902 18.983 17.687 1.00 91.31 87 PHE A N 1
ATOM 675 C CA . PHE A 1 87 ? -21.210 19.530 18.077 1.00 91.31 87 PHE A CA 1
ATOM 676 C C . PHE A 1 87 ? -22.068 18.552 18.887 1.00 91.31 87 PHE A C 1
ATOM 678 O O . PHE A 1 87 ? -22.894 18.992 19.677 1.00 91.31 87 PHE A O 1
ATOM 685 N N . LEU A 1 88 ? -21.857 17.241 18.734 1.00 90.75 88 LEU A N 1
ATOM 686 C CA . LEU A 1 88 ? -22.495 16.223 19.576 1.00 90.75 88 LEU A CA 1
ATOM 687 C C . LEU A 1 88 ? -21.862 16.112 20.980 1.00 90.75 88 LEU A C 1
ATOM 689 O O . LEU A 1 88 ? -22.317 15.301 21.780 1.00 90.75 88 LEU A O 1
ATOM 693 N N . GLY A 1 89 ? -20.829 16.904 21.287 1.00 90.88 89 GLY A N 1
ATOM 694 C CA . GLY A 1 89 ? -20.158 16.903 22.589 1.00 90.88 89 GLY A CA 1
ATOM 695 C C . GLY A 1 89 ? -19.035 15.872 22.731 1.00 90.88 89 GLY A C 1
ATOM 696 O O . GLY A 1 89 ? -18.520 15.693 23.831 1.00 90.88 89 GLY A O 1
ATOM 697 N N . TYR A 1 90 ? -18.624 15.203 21.647 1.00 90.94 90 TYR A N 1
ATOM 698 C CA . TYR A 1 90 ? -17.478 14.291 21.680 1.00 90.94 90 TYR A CA 1
ATOM 699 C C . TYR A 1 90 ? -16.150 15.043 21.557 1.00 90.94 90 TYR A C 1
ATOM 701 O O . TYR A 1 90 ? -16.002 15.946 20.727 1.00 90.94 90 TYR A O 1
ATOM 709 N N . ASP A 1 91 ? -15.151 14.609 22.330 1.00 90.81 91 ASP A N 1
ATOM 710 C CA . ASP A 1 91 ? -13.777 15.074 22.161 1.00 90.81 91 ASP A CA 1
ATOM 711 C C . ASP A 1 91 ? -13.124 14.423 20.930 1.00 90.81 91 ASP A C 1
ATOM 713 O O . ASP A 1 91 ? -12.657 13.282 20.944 1.00 90.81 91 ASP A O 1
ATOM 717 N N . VAL A 1 92 ? -13.095 15.192 19.842 1.00 90.50 92 VAL A N 1
ATOM 718 C CA . VAL A 1 92 ? -12.463 14.835 18.566 1.00 90.50 92 VAL A CA 1
ATOM 719 C C . VAL A 1 92 ? -10.963 14.582 18.733 1.00 90.50 92 VAL A C 1
ATOM 721 O O . VAL A 1 92 ? -10.414 13.716 18.050 1.00 90.50 92 VAL A O 1
ATOM 724 N N . HIS A 1 93 ? -10.293 15.322 19.624 1.00 89.56 93 HIS A N 1
ATOM 725 C CA . HIS A 1 93 ? -8.851 15.210 19.807 1.00 89.56 93 HIS A CA 1
ATOM 726 C C . HIS A 1 93 ? -8.491 13.906 20.521 1.00 89.56 93 HIS A C 1
ATOM 728 O O . HIS A 1 93 ? -7.725 13.113 19.970 1.00 89.56 93 HIS A O 1
ATOM 734 N N . GLY A 1 94 ? -9.102 13.631 21.678 1.00 89.62 94 GLY A N 1
ATOM 735 C CA . GLY A 1 94 ? -8.918 12.376 22.406 1.00 89.62 94 GLY A CA 1
ATOM 736 C C . GLY A 1 94 ? -9.274 11.146 21.568 1.00 89.62 94 GLY A C 1
ATOM 737 O O . GLY A 1 94 ? -8.525 10.168 21.561 1.00 89.62 94 GLY A O 1
ATOM 738 N N . LEU A 1 95 ? -10.352 11.214 20.775 1.00 91.00 95 LEU A N 1
ATOM 739 C CA . LEU A 1 95 ? -10.711 10.139 19.847 1.00 91.00 95 LEU A CA 1
ATOM 740 C C . LEU A 1 95 ? -9.629 9.925 18.776 1.00 91.00 95 LEU A C 1
ATOM 742 O O . LEU A 1 95 ? -9.250 8.786 18.509 1.00 91.00 95 LEU A O 1
ATOM 746 N N . GLY A 1 96 ? -9.099 11.001 18.188 1.00 90.00 96 GLY A N 1
ATOM 747 C CA . GLY A 1 96 ? -8.016 10.925 17.206 1.00 90.00 96 GLY A CA 1
ATOM 748 C C . GLY A 1 96 ? -6.735 10.307 17.776 1.00 90.00 96 GLY A C 1
ATOM 749 O O . GLY A 1 96 ? -6.133 9.448 17.131 1.00 90.00 96 GLY A O 1
ATOM 750 N N . VAL A 1 97 ? -6.354 10.683 19.001 1.00 91.06 97 VAL A N 1
ATOM 751 C CA . VAL A 1 97 ? -5.182 10.125 19.698 1.00 91.06 97 VAL A CA 1
ATOM 752 C C . VAL A 1 97 ? -5.376 8.641 20.007 1.00 91.06 97 VAL A C 1
ATOM 754 O O . VAL A 1 97 ? -4.466 7.849 19.771 1.00 91.06 97 VAL A O 1
ATOM 757 N N . ALA A 1 98 ? -6.563 8.234 20.463 1.00 91.38 98 ALA A N 1
ATOM 758 C CA . ALA A 1 98 ? -6.864 6.829 20.729 1.00 91.38 98 ALA A CA 1
ATOM 759 C C . ALA A 1 98 ? -6.773 5.974 19.453 1.00 91.38 98 ALA A C 1
ATOM 761 O O . ALA A 1 98 ? -6.147 4.915 19.457 1.00 91.38 98 ALA A O 1
ATOM 762 N N . VAL A 1 99 ? -7.340 6.448 18.338 1.00 91.88 99 VAL A N 1
ATOM 763 C CA . VAL A 1 99 ? -7.257 5.754 17.040 1.00 91.88 99 VAL A CA 1
ATOM 764 C C . VAL A 1 99 ? -5.816 5.666 16.549 1.00 91.88 99 VAL A C 1
ATOM 766 O O . VAL A 1 99 ? -5.404 4.624 16.034 1.00 91.88 99 VAL A O 1
ATOM 769 N N . PHE A 1 100 ? -5.035 6.730 16.735 1.00 90.69 100 PHE A N 1
ATOM 770 C CA . PHE A 1 100 ? -3.616 6.730 16.408 1.00 90.69 100 PHE A CA 1
ATOM 771 C C . 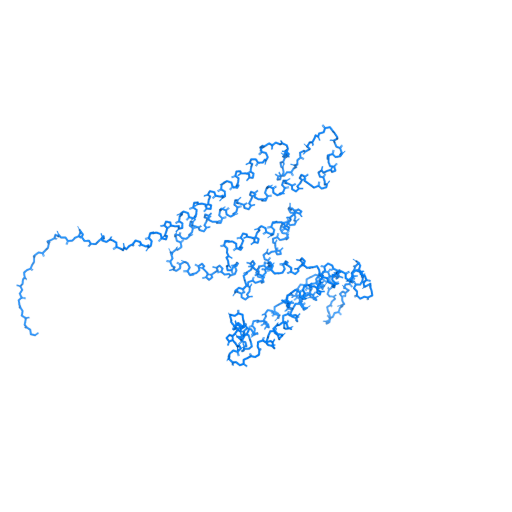PHE A 1 100 ? -2.839 5.701 17.239 1.00 90.69 100 PHE A C 1
ATOM 773 O O . PHE A 1 100 ? -2.100 4.907 16.665 1.00 90.69 100 PHE A O 1
ATOM 780 N N . ALA A 1 101 ? -3.049 5.652 18.557 1.00 93.31 101 ALA A N 1
ATOM 781 C CA . ALA A 1 101 ? -2.386 4.698 19.445 1.00 93.31 101 ALA A CA 1
ATOM 782 C C . ALA A 1 101 ? -2.721 3.240 19.087 1.00 93.31 101 ALA A C 1
ATOM 784 O O . ALA A 1 101 ? -1.826 2.399 19.011 1.00 93.31 101 ALA A O 1
ATOM 785 N N . ILE A 1 102 ? -3.993 2.949 18.790 1.00 93.31 102 ILE A N 1
ATOM 786 C CA . ILE A 1 102 ? -4.429 1.620 18.338 1.00 93.31 102 ILE A CA 1
ATOM 787 C C . ILE A 1 102 ? -3.756 1.263 17.006 1.00 93.31 102 ILE A C 1
ATOM 789 O O . ILE A 1 102 ? -3.223 0.167 16.854 1.00 93.31 102 ILE A O 1
ATOM 793 N N . SER A 1 103 ? -3.723 2.194 16.049 1.00 91.44 103 SER A N 1
ATOM 794 C CA . SER A 1 103 ? -3.076 1.972 14.749 1.00 91.44 103 SER A CA 1
ATOM 795 C C . SER A 1 103 ? -1.570 1.734 14.896 1.00 91.44 103 SER A C 1
ATOM 797 O O . SER A 1 103 ? -1.022 0.835 14.259 1.00 91.44 103 SER A O 1
ATOM 799 N N . ALA A 1 104 ? -0.906 2.491 15.774 1.00 91.81 104 ALA A N 1
ATOM 800 C CA . ALA A 1 104 ? 0.510 2.330 16.085 1.00 91.81 104 ALA A CA 1
ATOM 801 C C . ALA A 1 104 ? 0.806 0.971 16.736 1.00 91.81 104 ALA A C 1
ATOM 803 O O . ALA A 1 104 ? 1.796 0.337 16.381 1.00 91.81 104 ALA A O 1
ATOM 804 N N . MET A 1 105 ? -0.074 0.481 17.616 1.00 95.00 105 MET A N 1
ATOM 805 C CA . MET A 1 105 ? 0.040 -0.854 18.210 1.00 95.00 105 MET A CA 1
ATOM 806 C C . MET A 1 105 ? 0.023 -1.951 17.136 1.00 95.00 105 MET A C 1
ATOM 808 O O . MET A 1 105 ? 0.926 -2.784 17.101 1.00 95.00 105 MET A O 1
ATOM 812 N N . PHE A 1 106 ? -0.959 -1.939 16.226 1.00 94.00 106 PHE A N 1
ATOM 813 C CA . PHE A 1 106 ? -1.028 -2.929 15.142 1.00 94.00 106 PHE A CA 1
ATOM 814 C C . PHE A 1 106 ? 0.139 -2.803 14.152 1.00 94.00 106 PHE A C 1
ATOM 816 O O . PHE A 1 106 ? 0.659 -3.818 13.691 1.00 94.00 106 PHE A O 1
ATOM 823 N N . SER A 1 107 ? 0.589 -1.579 13.862 1.00 91.50 107 SER A N 1
ATOM 824 C CA . SER A 1 107 ? 1.766 -1.336 13.019 1.00 91.50 107 SER A CA 1
ATOM 825 C C . SER A 1 107 ? 3.054 -1.874 13.659 1.00 91.50 107 SER A C 1
ATOM 827 O O . SER A 1 107 ? 3.850 -2.532 12.995 1.00 91.50 107 SER A O 1
ATOM 829 N N . GLY A 1 108 ? 3.232 -1.684 14.972 1.00 90.94 108 GLY A N 1
ATOM 830 C CA . GLY A 1 108 ? 4.372 -2.224 15.718 1.00 90.94 108 GLY A CA 1
ATOM 831 C C . GLY A 1 108 ? 4.394 -3.753 15.732 1.00 90.94 108 GLY A C 1
ATOM 832 O O . GLY A 1 108 ? 5.444 -4.360 15.531 1.00 90.94 108 GLY A O 1
ATOM 833 N N . VAL A 1 109 ? 3.224 -4.382 15.878 1.00 93.62 109 VAL A N 1
ATOM 834 C CA . VAL A 1 109 ? 3.082 -5.837 15.740 1.00 93.62 109 VAL A CA 1
ATOM 835 C C . VAL A 1 109 ? 3.484 -6.301 14.336 1.00 93.62 109 VAL A C 1
ATOM 837 O O . VAL A 1 109 ? 4.238 -7.264 14.210 1.00 93.62 109 VAL A O 1
ATOM 840 N N . ALA A 1 110 ? 3.036 -5.611 13.284 1.00 90.88 110 ALA A N 1
ATOM 841 C CA . ALA A 1 110 ? 3.414 -5.936 11.910 1.00 90.88 110 ALA A CA 1
ATOM 842 C C . ALA A 1 110 ? 4.932 -5.812 11.675 1.00 90.88 110 ALA A C 1
ATOM 844 O O . ALA A 1 110 ? 5.528 -6.700 11.066 1.00 90.88 110 ALA A O 1
ATOM 845 N N . GLY A 1 111 ? 5.570 -4.767 12.213 1.00 88.50 111 GLY A N 1
ATOM 846 C CA . GLY A 1 111 ? 7.025 -4.594 12.156 1.00 88.50 111 GLY A CA 1
ATOM 847 C C . GLY A 1 111 ? 7.789 -5.709 12.878 1.00 88.50 111 GLY A C 1
ATOM 848 O O . GLY A 1 111 ? 8.753 -6.249 12.338 1.00 88.50 111 GLY A O 1
ATOM 849 N N . ALA A 1 112 ? 7.324 -6.133 14.058 1.00 88.12 112 ALA A N 1
ATOM 850 C CA . ALA A 1 112 ? 7.928 -7.253 14.783 1.00 88.12 112 ALA A CA 1
ATOM 851 C C . ALA A 1 112 ? 7.848 -8.571 13.988 1.00 88.12 112 ALA A C 1
ATOM 853 O O . ALA A 1 112 ? 8.836 -9.303 13.893 1.00 88.12 112 ALA A O 1
ATOM 854 N N . LEU A 1 113 ? 6.701 -8.849 13.357 1.00 88.38 113 LEU A N 1
ATOM 855 C CA . LEU A 1 113 ? 6.538 -10.011 12.475 1.00 88.38 113 LEU A CA 1
ATOM 856 C C . LEU A 1 113 ? 7.444 -9.931 11.237 1.00 88.38 113 LEU A C 1
ATOM 858 O O . LEU A 1 113 ? 7.978 -10.952 10.802 1.00 88.38 113 LEU A O 1
ATOM 862 N N . GLN A 1 114 ? 7.646 -8.733 10.680 1.00 86.06 114 GLN A N 1
ATOM 863 C CA . GLN A 1 114 ? 8.527 -8.526 9.531 1.00 86.06 114 GLN A CA 1
ATOM 864 C C . GLN A 1 114 ? 9.982 -8.874 9.865 1.00 86.06 114 GLN A C 1
ATOM 866 O O . GLN A 1 114 ? 10.632 -9.566 9.079 1.00 86.06 114 GLN A O 1
ATOM 871 N N . VAL A 1 115 ? 10.481 -8.440 11.025 1.00 85.88 115 VAL A N 1
ATOM 872 C CA . VAL A 1 115 ? 11.839 -8.773 11.487 1.00 85.88 115 VAL A CA 1
ATOM 873 C C . VAL A 1 115 ? 11.985 -10.278 11.700 1.00 85.88 115 VAL A C 1
ATOM 875 O O . VAL A 1 115 ? 12.973 -10.862 11.265 1.00 85.88 115 VAL A O 1
ATOM 878 N N . LEU A 1 116 ? 10.977 -10.933 12.283 1.00 83.69 116 LEU A N 1
ATOM 879 C CA . LEU A 1 116 ? 10.998 -12.384 12.486 1.00 83.69 116 LEU A CA 1
ATOM 880 C C . LEU A 1 116 ? 11.031 -13.169 11.161 1.00 83.69 116 LEU A C 1
ATOM 882 O O . LEU A 1 116 ? 11.690 -14.209 11.056 1.00 83.69 116 LEU A O 1
ATOM 886 N N . SER A 1 117 ? 10.346 -12.654 10.137 1.00 82.19 117 SER A N 1
ATOM 887 C CA . SER A 1 117 ? 10.341 -13.242 8.796 1.00 82.19 117 SER A CA 1
ATOM 888 C C . SER A 1 117 ? 11.659 -13.033 8.044 1.00 82.19 117 SER A C 1
ATOM 890 O O . SER A 1 117 ? 12.032 -13.910 7.273 1.00 82.19 117 SER A O 1
ATOM 892 N N . ASN A 1 118 ? 12.341 -11.898 8.236 1.00 79.62 118 ASN A N 1
ATOM 893 C CA . ASN A 1 118 ? 13.572 -11.549 7.511 1.00 79.62 118 ASN A CA 1
ATOM 894 C C . ASN A 1 118 ? 14.865 -11.879 8.279 1.00 79.62 118 ASN A C 1
ATOM 896 O O . ASN A 1 118 ? 15.945 -11.711 7.725 1.00 79.62 118 ASN A O 1
ATOM 900 N N . GLU A 1 119 ? 14.778 -12.308 9.546 1.00 81.56 119 GLU A N 1
ATOM 901 C CA . GLU A 1 119 ? 15.909 -12.654 10.439 1.00 81.56 119 GLU A CA 1
ATOM 902 C C . GLU A 1 119 ? 16.934 -11.521 10.665 1.00 81.56 119 GLU A C 1
ATOM 904 O O . GLU A 1 119 ? 17.951 -11.691 11.338 1.00 81.56 119 GLU A O 1
ATOM 909 N N . SER A 1 120 ? 16.676 -10.335 10.123 1.00 77.88 120 SER A N 1
ATOM 910 C CA . SER A 1 120 ? 17.560 -9.177 10.176 1.00 77.88 120 SER A CA 1
ATOM 911 C C . SER A 1 120 ? 16.738 -7.896 10.208 1.00 77.88 120 SER A C 1
ATOM 913 O O . SER A 1 120 ? 15.798 -7.724 9.430 1.00 77.88 120 SER A O 1
ATOM 915 N N . ALA A 1 121 ? 17.109 -6.985 11.103 1.00 81.88 121 ALA A N 1
ATOM 916 C CA . ALA A 1 121 ? 16.560 -5.640 11.191 1.00 81.88 121 ALA A CA 1
ATOM 917 C C . ALA A 1 121 ? 17.674 -4.633 10.891 1.00 81.88 121 ALA A C 1
ATOM 919 O O . ALA A 1 121 ? 18.543 -4.403 11.728 1.00 81.88 121 ALA A O 1
ATOM 920 N N . ASN A 1 122 ? 17.654 -4.042 9.696 1.00 82.81 122 ASN A N 1
ATOM 921 C CA . ASN A 1 122 ? 18.600 -2.998 9.292 1.00 82.81 122 ASN A CA 1
ATOM 922 C C . ASN A 1 122 ? 17.904 -1.627 9.208 1.00 82.81 122 ASN A C 1
ATOM 924 O O . ASN A 1 122 ? 16.680 -1.572 9.142 1.00 82.81 122 ASN A O 1
ATOM 928 N N . TYR A 1 123 ? 18.654 -0.523 9.149 1.00 82.62 123 TYR A N 1
ATOM 929 C CA . TYR A 1 123 ? 18.137 0.852 9.073 1.00 82.62 123 TYR A CA 1
ATOM 930 C C . TYR A 1 123 ? 17.150 1.082 7.912 1.00 82.62 123 TYR A C 1
ATOM 932 O O . TYR A 1 123 ? 16.312 1.982 7.978 1.00 82.62 123 TYR A O 1
ATOM 940 N N . VAL A 1 124 ? 17.206 0.234 6.878 1.00 82.38 124 VAL A N 1
ATOM 941 C CA . VAL A 1 124 ? 16.271 0.208 5.744 1.00 82.38 124 VAL A CA 1
ATOM 942 C C . VAL A 1 124 ? 14.814 0.057 6.199 1.00 82.38 124 VAL A C 1
ATOM 944 O O . VAL A 1 124 ? 13.928 0.584 5.542 1.00 82.38 124 VAL A O 1
ATOM 947 N N . VAL A 1 125 ? 14.534 -0.575 7.347 1.00 83.38 125 VAL A N 1
ATOM 948 C CA . VAL A 1 125 ? 13.155 -0.692 7.871 1.00 83.38 125 VAL A CA 1
ATOM 949 C C . VAL A 1 125 ? 12.536 0.656 8.258 1.00 83.38 125 VAL A C 1
ATOM 951 O O . VAL A 1 125 ? 11.316 0.765 8.340 1.00 83.38 125 VAL A O 1
ATOM 954 N N . PHE A 1 126 ? 13.363 1.681 8.481 1.00 85.25 126 PHE A N 1
ATOM 955 C CA . PHE A 1 126 ? 12.920 3.046 8.773 1.00 85.25 126 PHE A CA 1
ATOM 956 C C . PHE A 1 126 ? 12.759 3.906 7.517 1.00 85.25 126 PHE A C 1
ATOM 958 O O . PHE A 1 126 ? 12.394 5.072 7.636 1.00 85.25 126 PHE A O 1
ATOM 965 N N . ASP A 1 127 ? 13.028 3.355 6.331 1.00 86.25 127 ASP A N 1
ATOM 966 C CA . ASP A 1 127 ? 12.934 4.091 5.076 1.00 86.25 127 ASP A CA 1
ATOM 967 C C . ASP A 1 127 ? 11.486 4.586 4.842 1.00 86.25 127 ASP A C 1
ATOM 969 O O . ASP A 1 127 ? 10.539 3.783 4.811 1.00 86.25 127 ASP A O 1
ATOM 973 N N . PRO A 1 128 ? 11.277 5.901 4.645 1.00 83.81 128 PRO A N 1
ATOM 974 C CA . PRO A 1 128 ? 9.987 6.465 4.255 1.00 83.81 128 PRO A CA 1
ATOM 975 C C . PRO A 1 128 ? 9.366 5.792 3.022 1.00 83.81 128 PRO A C 1
ATOM 977 O O . PRO A 1 128 ? 8.136 5.708 2.919 1.00 83.81 128 PRO A O 1
ATOM 980 N N . ALA A 1 129 ? 10.181 5.269 2.102 1.00 86.12 129 ALA A N 1
ATOM 981 C CA . ALA A 1 129 ? 9.716 4.545 0.924 1.00 86.12 129 ALA A CA 1
ATOM 982 C C . ALA A 1 129 ? 8.926 3.278 1.292 1.00 86.12 129 ALA A C 1
ATOM 984 O O . ALA A 1 129 ? 7.916 2.977 0.647 1.00 86.12 129 ALA A O 1
ATOM 985 N N . LEU A 1 130 ? 9.303 2.574 2.368 1.00 86.25 130 LEU A N 1
ATOM 986 C CA . LEU A 1 130 ? 8.526 1.437 2.870 1.00 86.25 130 LEU A CA 1
ATOM 987 C C . LEU A 1 130 ? 7.140 1.888 3.335 1.00 86.25 130 LEU A C 1
ATOM 989 O O . LEU A 1 130 ? 6.139 1.274 2.963 1.00 86.25 130 LEU A O 1
ATOM 993 N N . SER A 1 131 ? 7.056 3.001 4.064 1.00 87.88 131 SER A N 1
ATOM 994 C CA . SER A 1 131 ? 5.769 3.567 4.495 1.00 87.88 131 SER A CA 1
ATOM 995 C C . SER A 1 131 ? 4.894 3.960 3.301 1.00 87.88 131 SER A C 1
ATOM 997 O O . SER A 1 131 ? 3.696 3.662 3.278 1.00 87.88 131 SER A O 1
ATOM 999 N N . ALA A 1 132 ? 5.489 4.563 2.268 1.00 86.88 132 ALA A N 1
ATOM 1000 C CA . ALA A 1 132 ? 4.793 4.888 1.026 1.00 86.88 132 ALA A CA 1
ATOM 1001 C C . ALA A 1 132 ? 4.267 3.631 0.314 1.00 86.88 132 ALA A C 1
ATOM 1003 O O . ALA A 1 132 ? 3.132 3.630 -0.163 1.00 86.88 132 ALA A O 1
ATOM 1004 N N . SER A 1 133 ? 5.040 2.540 0.296 1.00 86.00 133 SER A N 1
ATOM 1005 C CA . SER A 1 133 ? 4.621 1.271 -0.314 1.00 86.00 133 SER A CA 1
ATOM 1006 C C . SER A 1 133 ? 3.402 0.651 0.384 1.00 86.00 133 SER A C 1
ATOM 1008 O O . SER A 1 133 ? 2.488 0.160 -0.277 1.00 86.00 133 SER A O 1
ATOM 1010 N N . VAL A 1 134 ? 3.315 0.745 1.715 1.00 89.31 134 VAL A N 1
ATOM 1011 C CA . VAL A 1 134 ? 2.153 0.262 2.478 1.00 89.31 134 VAL A CA 1
ATOM 1012 C C . VAL A 1 134 ? 0.913 1.091 2.149 1.00 89.31 134 VAL A C 1
ATOM 1014 O O . VAL A 1 134 ? -0.164 0.539 1.920 1.00 89.31 134 VAL A O 1
ATOM 1017 N N . ILE A 1 135 ? 1.059 2.415 2.068 1.00 88.94 135 ILE A N 1
ATOM 1018 C CA . ILE A 1 135 ? -0.026 3.317 1.663 1.00 88.94 135 ILE A CA 1
ATOM 1019 C C . ILE A 1 135 ? -0.497 2.983 0.240 1.00 88.94 135 ILE A C 1
ATOM 1021 O O . ILE A 1 135 ? -1.702 2.891 -0.002 1.00 88.94 135 ILE A O 1
ATOM 1025 N N . LEU A 1 136 ? 0.439 2.739 -0.680 1.00 86.38 136 LEU A N 1
ATOM 1026 C CA . LEU A 1 136 ? 0.156 2.316 -2.051 1.00 86.38 136 LEU A CA 1
ATOM 1027 C C . LEU A 1 136 ? -0.710 1.046 -2.061 1.00 86.38 136 LEU A C 1
ATOM 1029 O O . LEU A 1 136 ? -1.788 1.036 -2.659 1.00 86.38 136 LEU A O 1
ATOM 1033 N N . ASN A 1 137 ? -0.286 0.012 -1.331 1.00 86.25 137 ASN A N 1
ATOM 1034 C CA . ASN A 1 137 ? -0.997 -1.262 -1.209 1.00 86.25 137 ASN A CA 1
ATOM 1035 C C . ASN A 1 137 ? -2.426 -1.069 -0.676 1.00 86.25 137 ASN A C 1
ATOM 1037 O O . ASN A 1 137 ? -3.374 -1.652 -1.208 1.00 86.25 137 ASN A O 1
ATOM 1041 N N . CYS A 1 138 ? -2.605 -0.195 0.319 1.00 88.44 138 CYS A N 1
ATOM 1042 C CA . CYS A 1 138 ? -3.919 0.162 0.855 1.00 88.44 138 CYS A CA 1
ATOM 1043 C C . CYS A 1 138 ? -4.833 0.798 -0.203 1.00 88.44 138 CYS A C 1
ATOM 1045 O O . CYS A 1 138 ? -6.008 0.435 -0.303 1.00 88.44 138 CYS A O 1
ATOM 1047 N N . PHE A 1 139 ? -4.314 1.732 -1.005 1.00 85.06 139 PHE A N 1
ATOM 1048 C CA . PHE A 1 139 ? -5.095 2.402 -2.048 1.00 85.06 139 PHE A CA 1
ATOM 1049 C C . PHE A 1 139 ? -5.490 1.462 -3.188 1.00 85.06 139 PHE A C 1
ATOM 1051 O O . PHE A 1 139 ? -6.639 1.491 -3.625 1.00 85.06 139 PHE A O 1
ATOM 1058 N N . ILE A 1 140 ? -4.574 0.598 -3.625 1.00 82.06 140 ILE A N 1
ATOM 1059 C CA . ILE A 1 140 ? -4.814 -0.387 -4.694 1.00 82.06 140 ILE A CA 1
ATOM 1060 C C . ILE A 1 140 ? -5.891 -1.380 -4.274 1.00 82.06 140 ILE A C 1
ATOM 1062 O O . ILE A 1 140 ? -6.830 -1.664 -5.020 1.00 82.06 140 ILE A O 1
ATOM 1066 N N . GLY A 1 141 ? -5.774 -1.880 -3.047 1.00 76.94 141 GLY A N 1
ATOM 1067 C CA . GLY A 1 141 ? -6.753 -2.765 -2.443 1.00 76.94 141 GLY A CA 1
ATOM 1068 C C . GLY A 1 141 ? -8.121 -2.108 -2.247 1.00 76.94 141 GLY A C 1
ATOM 1069 O O . GLY A 1 141 ? -9.152 -2.743 -2.468 1.00 76.94 141 GLY A O 1
ATOM 1070 N N . GLY A 1 142 ? -8.129 -0.820 -1.903 1.00 81.44 142 GLY A N 1
ATOM 1071 C CA . GLY A 1 142 ? -9.316 0.004 -1.705 1.00 81.44 142 GLY A CA 1
ATOM 1072 C C . GLY A 1 142 ? -9.572 0.301 -0.228 1.00 81.44 142 GLY A C 1
ATOM 1073 O O . GLY A 1 142 ? -9.925 -0.582 0.547 1.00 81.44 142 GLY A O 1
ATOM 1074 N N . VAL A 1 143 ? -9.481 1.580 0.149 1.00 80.81 143 VAL A N 1
ATOM 1075 C CA . VAL A 1 143 ? -9.632 2.065 1.542 1.00 80.81 143 VAL A CA 1
ATOM 1076 C C . VAL A 1 143 ? -11.079 1.964 2.059 1.00 80.81 143 VAL A C 1
ATOM 1078 O O . VAL A 1 143 ? -11.341 2.033 3.258 1.00 80.81 143 VAL A O 1
ATOM 1081 N N . SER A 1 144 ? -12.048 1.805 1.155 1.00 75.00 144 SER A N 1
ATOM 1082 C CA . SER A 1 144 ? -13.471 1.713 1.503 1.00 75.00 144 SER A CA 1
ATOM 1083 C C . SER A 1 144 ? -13.897 0.326 1.996 1.00 75.00 144 SER A C 1
ATOM 1085 O O . SER A 1 144 ? -14.932 0.210 2.653 1.00 75.00 144 SER A O 1
ATOM 1087 N N . VAL A 1 145 ? -13.109 -0.716 1.710 1.00 79.75 145 VAL A N 1
ATOM 1088 C CA . VAL A 1 145 ? -13.422 -2.109 2.048 1.00 79.75 145 VAL A CA 1
ATOM 1089 C C . VAL A 1 145 ? -12.462 -2.601 3.124 1.00 79.75 145 VAL A C 1
ATOM 1091 O O . VAL A 1 145 ? -11.254 -2.444 2.997 1.00 79.75 145 VAL A O 1
ATOM 1094 N N . PHE A 1 146 ? -12.992 -3.248 4.166 1.00 81.75 146 PHE A N 1
ATOM 1095 C CA . PHE A 1 146 ? -12.204 -3.702 5.321 1.00 81.75 146 PHE A CA 1
ATOM 1096 C C . PHE A 1 146 ? -11.026 -4.617 4.936 1.00 81.75 146 PHE A C 1
ATOM 1098 O O . PHE A 1 146 ? -9.904 -4.397 5.378 1.00 81.75 146 PHE A O 1
ATOM 1105 N N . LEU A 1 147 ? -11.260 -5.603 4.061 1.00 77.19 147 LEU A N 1
ATOM 1106 C CA . LEU A 1 147 ? -10.212 -6.494 3.539 1.00 77.19 147 LEU A CA 1
ATOM 1107 C C . LEU A 1 147 ? -9.493 -5.942 2.298 1.00 77.19 147 LEU A C 1
ATOM 1109 O O . LEU A 1 147 ? -8.644 -6.626 1.729 1.00 77.19 147 LEU A O 1
ATOM 1113 N N . GLY A 1 148 ? -9.817 -4.718 1.871 1.00 79.50 148 GLY A N 1
ATOM 1114 C CA . GLY A 1 148 ? -9.215 -4.087 0.701 1.00 79.50 148 GLY A CA 1
ATOM 1115 C C . GLY A 1 148 ? -7.694 -4.016 0.804 1.00 79.50 148 GLY A C 1
ATOM 1116 O O . GLY A 1 148 ? -7.026 -4.631 -0.025 1.00 79.50 148 GLY A O 1
ATOM 1117 N N . PRO A 1 149 ? -7.127 -3.370 1.839 1.00 86.75 149 PRO A N 1
ATOM 1118 C CA . PRO A 1 149 ? -5.679 -3.261 2.012 1.00 86.75 149 PRO A CA 1
ATOM 1119 C C . PRO A 1 149 ? -4.927 -4.596 2.009 1.00 86.75 149 PRO A C 1
ATOM 1121 O O . PRO A 1 149 ? -3.860 -4.687 1.409 1.00 86.75 149 PRO A O 1
ATOM 1124 N N . ALA A 1 150 ? -5.496 -5.643 2.616 1.00 81.75 150 ALA A N 1
ATOM 1125 C CA . ALA A 1 150 ? -4.894 -6.976 2.626 1.00 81.75 150 ALA A CA 1
ATOM 1126 C C . ALA A 1 150 ? -4.815 -7.581 1.214 1.00 81.75 150 ALA A C 1
ATOM 1128 O O . ALA A 1 150 ? -3.789 -8.142 0.835 1.00 81.75 150 ALA A O 1
ATOM 1129 N N . LEU A 1 151 ? -5.871 -7.416 0.408 1.00 75.06 151 LEU A N 1
ATOM 1130 C CA . LEU A 1 151 ? -5.894 -7.862 -0.986 1.00 75.06 151 LEU A CA 1
ATOM 1131 C C . LEU A 1 151 ? -4.924 -7.056 -1.858 1.00 75.06 151 LEU A C 1
ATOM 1133 O O . LEU A 1 151 ? -4.233 -7.629 -2.697 1.00 75.06 151 LEU A O 1
ATOM 1137 N N . GLY A 1 152 ? -4.839 -5.742 -1.637 1.00 77.25 152 GLY A N 1
ATOM 1138 C CA . GLY A 1 152 ? -3.880 -4.876 -2.323 1.00 77.25 152 GLY A CA 1
ATOM 1139 C C . GLY A 1 152 ? -2.430 -5.242 -2.009 1.00 77.25 152 GLY A C 1
ATOM 1140 O O . GLY A 1 152 ? -1.621 -5.343 -2.927 1.00 77.25 152 GLY A O 1
ATOM 1141 N N . ALA A 1 153 ? -2.121 -5.519 -0.739 1.00 83.44 153 ALA A N 1
ATOM 1142 C CA . ALA A 1 153 ? -0.809 -6.004 -0.319 1.00 83.44 153 ALA A CA 1
ATOM 1143 C C . ALA A 1 153 ? -0.482 -7.372 -0.931 1.00 83.44 153 ALA A C 1
ATOM 1145 O O . ALA A 1 153 ? 0.595 -7.535 -1.488 1.00 83.44 153 ALA A O 1
ATOM 1146 N N . ALA A 1 154 ? -1.414 -8.331 -0.909 1.00 76.38 154 ALA A N 1
ATOM 1147 C CA . ALA A 1 154 ? -1.202 -9.643 -1.522 1.00 76.38 154 ALA A CA 1
ATOM 1148 C C . ALA A 1 154 ? -0.928 -9.539 -3.032 1.00 76.38 154 ALA A C 1
ATOM 1150 O O . ALA A 1 154 ? 0.011 -10.159 -3.530 1.00 76.38 154 ALA A O 1
ATOM 1151 N N . LEU A 1 155 ? -1.707 -8.720 -3.749 1.00 76.94 155 LEU A N 1
ATOM 1152 C CA . LEU A 1 155 ? -1.508 -8.502 -5.179 1.00 76.94 155 LEU A CA 1
ATOM 1153 C C . LEU A 1 155 ? -0.166 -7.828 -5.465 1.00 76.94 155 LEU A C 1
ATOM 1155 O O . LEU A 1 155 ? 0.555 -8.286 -6.345 1.00 76.94 155 LEU A O 1
ATOM 1159 N N . MET A 1 156 ? 0.171 -6.755 -4.744 1.00 79.38 156 MET A N 1
ATOM 1160 C CA . MET A 1 156 ? 1.414 -6.027 -4.997 1.00 79.38 156 MET A CA 1
ATOM 1161 C C . MET A 1 156 ? 2.652 -6.822 -4.614 1.00 79.38 156 MET A C 1
ATOM 1163 O O . MET A 1 156 ? 3.638 -6.781 -5.340 1.00 79.38 156 MET A O 1
ATOM 1167 N N . THR A 1 157 ? 2.589 -7.611 -3.547 1.00 80.69 157 THR A N 1
ATOM 1168 C CA . THR A 1 157 ? 3.660 -8.542 -3.193 1.00 80.69 157 THR A CA 1
ATOM 1169 C C . THR A 1 157 ? 3.835 -9.610 -4.273 1.00 80.69 157 THR A C 1
ATOM 1171 O O . THR A 1 157 ? 4.952 -9.839 -4.728 1.00 80.69 157 THR A O 1
ATOM 1174 N N . PHE A 1 158 ? 2.746 -10.225 -4.750 1.00 73.31 158 PHE A N 1
ATOM 1175 C CA . PHE A 1 158 ? 2.814 -11.209 -5.835 1.00 73.31 158 PHE A CA 1
ATOM 1176 C C . PHE A 1 158 ? 3.346 -10.598 -7.138 1.00 73.31 158 PHE A C 1
ATOM 1178 O O . PHE A 1 158 ? 4.187 -11.194 -7.804 1.00 73.31 158 PHE A O 1
ATOM 1185 N N . PHE A 1 159 ? 2.892 -9.392 -7.480 1.00 75.69 159 PHE A N 1
ATOM 1186 C CA . PHE A 1 159 ? 3.376 -8.649 -8.639 1.00 75.69 159 PHE A CA 1
ATOM 1187 C C . PHE A 1 159 ? 4.863 -8.311 -8.512 1.00 75.69 159 PHE A C 1
ATOM 1189 O O . PHE A 1 159 ? 5.606 -8.480 -9.474 1.00 75.69 159 PHE A O 1
ATOM 1196 N N . GLY A 1 160 ? 5.304 -7.894 -7.323 1.00 71.81 160 GLY A N 1
ATOM 1197 C CA . GLY A 1 160 ? 6.708 -7.654 -7.011 1.00 71.81 160 GLY A CA 1
ATOM 1198 C C . GLY A 1 160 ? 7.558 -8.898 -7.244 1.00 71.81 160 GLY A C 1
ATOM 1199 O O . GLY A 1 160 ? 8.537 -8.819 -7.977 1.00 71.81 160 GLY A O 1
ATOM 1200 N N . TYR A 1 161 ? 7.145 -10.060 -6.725 1.00 70.62 161 TYR A N 1
ATOM 1201 C CA . TYR A 1 161 ? 7.853 -11.323 -6.962 1.00 70.62 161 TYR A CA 1
ATOM 1202 C C . TYR A 1 161 ? 7.879 -11.713 -8.443 1.00 70.62 161 TYR A C 1
ATOM 1204 O O . TYR A 1 161 ? 8.942 -12.010 -8.975 1.00 70.62 161 TYR A O 1
ATOM 1212 N N . ALA A 1 162 ? 6.736 -11.652 -9.130 1.00 70.25 162 ALA A N 1
ATOM 1213 C CA . ALA A 1 162 ? 6.652 -12.018 -10.541 1.00 70.25 162 ALA A CA 1
ATOM 1214 C C . ALA A 1 162 ? 7.477 -11.087 -11.446 1.00 70.25 162 ALA A C 1
ATOM 1216 O O . ALA A 1 162 ? 8.049 -11.539 -12.431 1.00 70.25 162 ALA A O 1
ATOM 1217 N N . MET A 1 163 ? 7.535 -9.787 -11.143 1.00 68.19 163 MET A N 1
ATOM 1218 C CA . MET A 1 163 ? 8.266 -8.806 -11.952 1.00 68.19 163 MET A CA 1
ATOM 1219 C C . MET A 1 163 ? 9.740 -8.680 -11.573 1.00 68.19 163 MET A C 1
ATOM 1221 O O . MET A 1 163 ? 10.534 -8.303 -12.435 1.00 68.19 163 MET A O 1
ATOM 1225 N N . SER A 1 164 ? 10.117 -9.001 -10.331 1.00 68.69 164 SER A N 1
ATOM 1226 C CA . SER A 1 164 ? 11.512 -8.962 -9.877 1.00 68.69 164 SER A CA 1
ATOM 1227 C C . SER A 1 164 ? 12.408 -9.890 -10.702 1.00 68.69 164 SER A C 1
ATOM 1229 O O . SER A 1 164 ? 13.555 -9.538 -10.965 1.00 68.69 164 SER A O 1
ATOM 1231 N N . ASP A 1 165 ? 11.878 -11.026 -11.166 1.00 65.12 165 ASP A N 1
ATOM 1232 C CA . ASP A 1 165 ? 12.619 -11.977 -12.006 1.00 65.12 165 ASP A CA 1
ATOM 1233 C C . ASP A 1 165 ? 12.756 -11.509 -13.465 1.00 65.12 165 ASP A C 1
ATOM 1235 O O . ASP A 1 165 ? 13.690 -11.898 -14.166 1.00 65.12 165 ASP A O 1
ATOM 1239 N N . LEU A 1 166 ? 11.836 -10.660 -13.940 1.00 60.31 166 LEU A N 1
ATOM 1240 C CA . LEU A 1 166 ? 11.784 -10.221 -15.337 1.00 60.31 166 LEU A CA 1
ATOM 1241 C C . LEU A 1 166 ? 12.485 -8.878 -15.574 1.00 60.31 166 LEU A C 1
ATOM 1243 O O . LEU A 1 166 ? 13.025 -8.654 -16.659 1.00 60.31 166 LEU A O 1
ATOM 1247 N N . THR A 1 167 ? 12.449 -7.943 -14.618 1.00 65.31 167 THR A N 1
ATOM 1248 C CA . THR A 1 167 ? 12.973 -6.584 -14.822 1.00 65.31 167 THR A CA 1
ATOM 1249 C C . THR A 1 167 ? 13.505 -5.937 -13.546 1.00 65.31 167 THR A C 1
ATOM 1251 O O . THR A 1 167 ? 12.845 -5.870 -12.513 1.00 65.31 167 THR A O 1
ATOM 1254 N N . ARG A 1 168 ? 14.679 -5.306 -13.673 1.00 63.53 168 ARG A N 1
ATOM 1255 C CA . ARG A 1 168 ? 15.348 -4.552 -12.601 1.00 63.53 168 ARG A CA 1
ATOM 1256 C C . ARG A 1 168 ? 14.588 -3.286 -12.152 1.00 63.53 168 ARG A C 1
ATOM 1258 O O . ARG A 1 168 ? 14.773 -2.860 -11.021 1.00 63.53 168 ARG A O 1
ATOM 1265 N N . SER A 1 169 ? 13.719 -2.702 -12.994 1.00 68.94 169 SER A N 1
ATOM 1266 C CA . SER A 1 169 ? 12.790 -1.592 -12.646 1.00 68.94 169 SER A CA 1
ATOM 1267 C C . SER A 1 169 ? 11.367 -2.037 -12.314 1.00 68.94 169 SER A C 1
ATOM 1269 O O . SER A 1 169 ? 10.387 -1.402 -12.708 1.00 68.94 169 SER A O 1
ATOM 1271 N N . TRP A 1 170 ? 11.221 -3.115 -11.557 1.00 69.31 170 TRP A N 1
ATOM 1272 C CA . TRP A 1 170 ? 9.912 -3.547 -11.069 1.00 69.31 170 TRP A CA 1
ATOM 1273 C C . TRP A 1 170 ? 9.161 -2.437 -10.291 1.00 69.31 170 TRP A C 1
ATOM 1275 O O . TRP A 1 170 ? 7.945 -2.317 -10.429 1.00 69.31 170 TRP A O 1
ATOM 1285 N N . LEU A 1 171 ? 9.878 -1.550 -9.577 1.00 73.31 171 LEU A N 1
ATOM 1286 C CA . LEU A 1 171 ? 9.309 -0.390 -8.864 1.00 73.31 171 LEU A CA 1
ATOM 1287 C C . LEU A 1 171 ? 8.537 0.567 -9.785 1.00 73.31 171 LEU A C 1
ATOM 1289 O O . LEU A 1 171 ? 7.490 1.098 -9.412 1.00 73.31 171 LEU A O 1
ATOM 1293 N N . LEU A 1 172 ? 9.035 0.779 -11.005 1.00 75.06 172 LEU A N 1
ATOM 1294 C CA . LEU A 1 172 ? 8.366 1.642 -11.970 1.00 75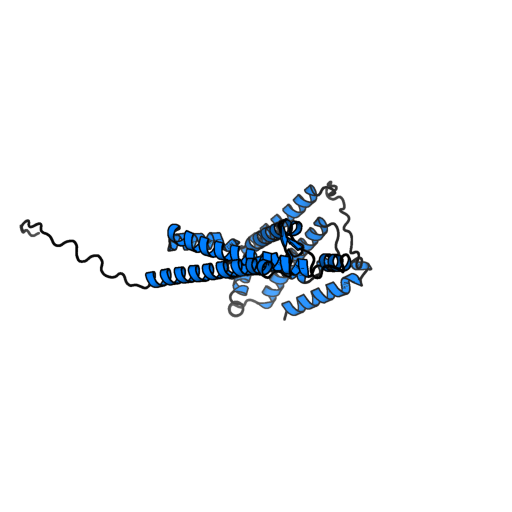.06 172 LEU A CA 1
ATOM 1295 C C . LEU A 1 172 ? 7.077 0.992 -12.478 1.00 75.06 172 LEU A C 1
ATOM 1297 O O . LEU A 1 172 ? 6.049 1.664 -12.574 1.00 75.06 172 LEU A O 1
ATOM 1301 N N . TYR A 1 173 ? 7.095 -0.316 -12.742 1.00 73.56 173 TYR A N 1
ATOM 1302 C CA . TYR A 1 173 ? 5.886 -1.048 -13.130 1.00 73.56 173 TYR A CA 1
ATOM 1303 C C . TYR A 1 173 ? 4.845 -1.085 -12.030 1.00 73.56 173 TYR A C 1
ATOM 1305 O O . TYR A 1 173 ? 3.659 -0.910 -12.307 1.00 73.56 173 TYR A O 1
ATOM 1313 N N . GLN A 1 174 ? 5.285 -1.216 -10.784 1.00 72.69 174 GLN A N 1
ATOM 1314 C CA . GLN A 1 174 ? 4.415 -1.092 -9.629 1.00 72.69 174 GLN A CA 1
ATOM 1315 C C . GLN A 1 174 ? 3.746 0.294 -9.575 1.00 72.69 174 GLN A C 1
ATOM 1317 O O . GLN A 1 174 ? 2.540 0.384 -9.339 1.00 72.69 174 GLN A O 1
ATOM 1322 N N . GLY A 1 175 ? 4.490 1.369 -9.857 1.00 78.00 175 GLY A N 1
ATOM 1323 C CA . GLY A 1 175 ? 3.955 2.732 -9.935 1.00 78.00 175 GLY A CA 1
ATOM 1324 C C . GLY A 1 175 ? 2.952 2.938 -11.078 1.00 78.00 175 GLY A C 1
ATOM 1325 O O . GLY A 1 175 ? 1.892 3.528 -10.871 1.00 78.00 175 GLY A O 1
ATOM 1326 N N . ILE A 1 176 ? 3.234 2.410 -12.273 1.00 78.75 176 ILE A N 1
ATOM 1327 C CA . ILE A 1 176 ? 2.299 2.467 -13.412 1.00 78.75 176 ILE A CA 1
ATOM 1328 C C . ILE A 1 176 ? 1.014 1.702 -13.089 1.00 78.75 176 ILE A C 1
ATOM 1330 O O . ILE A 1 176 ? -0.083 2.225 -13.297 1.00 78.75 176 ILE A O 1
ATOM 1334 N N . LEU A 1 177 ? 1.138 0.484 -12.554 1.00 75.81 177 LEU A N 1
ATOM 1335 C CA . LEU A 1 177 ? -0.001 -0.332 -12.143 1.00 75.81 177 LEU A CA 1
ATOM 1336 C C . LEU A 1 177 ? -0.853 0.405 -11.104 1.00 75.81 177 LEU A C 1
ATOM 1338 O O . LEU A 1 177 ? -2.077 0.425 -11.218 1.00 75.81 177 LEU A O 1
ATOM 1342 N N . PHE A 1 178 ? -0.218 1.066 -10.135 1.00 76.50 178 PHE A N 1
ATOM 1343 C CA . PHE A 1 178 ? -0.905 1.902 -9.155 1.00 76.50 178 PHE A CA 1
ATOM 1344 C C . PHE A 1 178 ? -1.731 3.018 -9.808 1.00 76.50 178 PHE A C 1
ATOM 1346 O O . PHE A 1 178 ? -2.928 3.124 -9.533 1.00 76.50 178 PHE A O 1
ATOM 1353 N N . VAL A 1 179 ? -1.127 3.821 -10.692 1.00 78.31 179 VAL A N 1
ATOM 1354 C CA . VAL A 1 179 ? -1.822 4.925 -11.381 1.00 78.31 179 VAL A CA 1
ATOM 1355 C C . VAL A 1 179 ? -3.002 4.398 -12.191 1.00 78.31 179 VAL A C 1
ATOM 1357 O O . VAL A 1 179 ? -4.085 4.982 -12.171 1.00 78.31 179 VAL A O 1
ATOM 1360 N N . LEU A 1 180 ? -2.817 3.268 -12.869 1.00 73.75 180 LEU A N 1
ATOM 1361 C CA . LEU A 1 180 ? -3.850 2.627 -13.669 1.00 73.75 180 LEU A CA 1
ATOM 1362 C C . LEU A 1 180 ? -5.021 2.163 -12.798 1.00 73.75 180 LEU A C 1
ATOM 1364 O O . LEU A 1 180 ? -6.171 2.495 -13.088 1.00 73.75 180 LEU A O 1
ATOM 1368 N N . VAL A 1 181 ? -4.751 1.462 -11.695 1.00 70.81 181 VAL A N 1
ATOM 1369 C CA . VAL A 1 181 ? -5.800 1.045 -10.754 1.00 70.81 181 VAL A CA 1
ATOM 1370 C C . VAL A 1 181 ? -6.527 2.264 -10.186 1.00 70.81 181 VAL A C 1
ATOM 1372 O O . VAL A 1 181 ? -7.752 2.272 -10.169 1.00 70.81 181 VAL A O 1
ATOM 1375 N N . MET A 1 182 ? -5.823 3.330 -9.801 1.00 72.44 182 MET A N 1
ATOM 1376 C CA . MET A 1 182 ? -6.473 4.547 -9.299 1.00 72.44 182 MET A CA 1
ATOM 1377 C C . MET A 1 182 ? -7.349 5.242 -10.351 1.00 72.44 182 MET A C 1
ATOM 1379 O O . MET A 1 182 ? -8.436 5.714 -10.019 1.00 72.44 182 MET A O 1
ATOM 1383 N N . LEU A 1 183 ? -6.897 5.303 -11.607 1.00 69.62 183 LEU A N 1
ATOM 1384 C CA . LEU A 1 183 ? -7.604 6.000 -12.682 1.00 69.62 183 LEU A CA 1
ATOM 1385 C C . LEU A 1 183 ? -8.848 5.236 -13.147 1.00 69.62 183 LEU A C 1
ATOM 1387 O O . LEU A 1 183 ? -9.901 5.836 -13.360 1.00 69.62 183 LEU A O 1
ATOM 1391 N N . PHE A 1 184 ? -8.733 3.919 -13.324 1.00 64.12 184 PHE A N 1
ATOM 1392 C CA . PHE A 1 184 ? -9.822 3.091 -13.846 1.00 64.12 184 PHE A CA 1
ATOM 1393 C C . PHE A 1 184 ? -10.729 2.533 -12.745 1.00 64.12 184 PHE A C 1
ATOM 1395 O O . PHE A 1 184 ? -11.873 2.168 -13.017 1.00 64.12 184 PHE A O 1
ATOM 1402 N N . MET A 1 185 ? -10.242 2.461 -11.505 1.00 68.12 185 MET A N 1
ATOM 1403 C CA . MET A 1 185 ? -10.931 1.823 -10.388 1.00 68.12 185 MET A CA 1
ATOM 1404 C C . MET A 1 185 ? -10.825 2.657 -9.097 1.00 68.12 185 MET A C 1
ATOM 1406 O O . MET A 1 185 ? -10.177 2.244 -8.135 1.00 68.12 185 MET A O 1
ATOM 1410 N N . PRO A 1 186 ? -11.536 3.798 -9.005 1.00 66.19 186 PRO A N 1
ATOM 1411 C CA . PRO A 1 186 ? -11.413 4.745 -7.889 1.00 66.19 186 PRO A CA 1
ATOM 1412 C C . PRO A 1 186 ? -11.856 4.186 -6.524 1.00 66.19 186 PRO A C 1
ATOM 1414 O O . PRO A 1 186 ? -11.510 4.739 -5.485 1.00 66.19 186 PRO A O 1
ATOM 1417 N N . ALA A 1 187 ? -12.612 3.082 -6.503 1.00 66.75 187 ALA A N 1
ATOM 1418 C CA . ALA A 1 187 ? -12.983 2.376 -5.272 1.00 66.75 187 ALA A CA 1
ATOM 1419 C C . ALA A 1 187 ? -11.936 1.335 -4.812 1.00 66.75 187 ALA A C 1
ATOM 1421 O O . ALA A 1 187 ? -12.106 0.743 -3.743 1.00 66.75 187 ALA A O 1
ATOM 1422 N N . GLY A 1 188 ? -10.879 1.109 -5.602 1.00 68.69 188 GLY A N 1
ATOM 1423 C CA . GLY A 1 188 ? -9.907 0.026 -5.442 1.00 68.69 188 GLY A CA 1
ATOM 1424 C C . GLY A 1 188 ? -10.428 -1.336 -5.914 1.00 68.69 188 GLY A C 1
ATOM 1425 O O . GLY A 1 188 ? -11.601 -1.497 -6.273 1.00 68.69 188 GLY A O 1
ATOM 1426 N N . LEU A 1 189 ? -9.552 -2.342 -5.899 1.00 62.81 189 LEU A N 1
ATOM 1427 C CA . LEU A 1 189 ? -9.851 -3.708 -6.353 1.00 62.81 189 LEU A CA 1
ATOM 1428 C C . LEU A 1 189 ? -10.975 -4.369 -5.553 1.00 62.81 189 LEU A C 1
ATOM 1430 O O . LEU A 1 189 ? -11.855 -5.010 -6.129 1.00 62.81 189 LEU A O 1
ATOM 1434 N N . ALA A 1 190 ? -11.011 -4.170 -4.237 1.00 61.34 190 ALA A N 1
ATOM 1435 C CA . ALA A 1 190 ? -12.027 -4.779 -3.384 1.00 61.34 190 ALA A CA 1
ATOM 1436 C C . ALA A 1 190 ? -13.423 -4.150 -3.547 1.00 61.34 190 ALA A C 1
ATOM 1438 O O . ALA A 1 190 ? -14.417 -4.749 -3.139 1.00 61.34 190 ALA A O 1
ATOM 1439 N N . GLY A 1 191 ? -13.527 -2.973 -4.177 1.00 56.59 191 GLY A N 1
ATOM 1440 C CA . GLY A 1 191 ? -14.797 -2.333 -4.530 1.00 56.59 191 GLY A CA 1
ATOM 1441 C C . GLY A 1 191 ? -15.452 -2.894 -5.801 1.00 56.59 191 GLY A C 1
ATOM 1442 O O . GLY A 1 191 ? -16.622 -2.584 -6.072 1.00 56.59 191 GLY A O 1
ATOM 1443 N N . LEU A 1 192 ? -14.740 -3.728 -6.575 1.00 60.44 192 LEU A N 1
ATOM 1444 C CA . LEU A 1 192 ? -15.245 -4.330 -7.813 1.00 60.44 192 LEU A CA 1
ATOM 1445 C C . LEU A 1 192 ? -16.515 -5.157 -7.612 1.00 60.44 192 LEU A C 1
ATOM 1447 O O . LEU A 1 192 ? -17.471 -4.901 -8.340 1.00 60.44 192 LEU A O 1
ATOM 1451 N N . PRO A 1 193 ? -16.614 -6.091 -6.648 1.00 58.75 193 PRO A N 1
ATOM 1452 C CA . PRO A 1 193 ? -17.768 -6.985 -6.568 1.00 58.75 193 PRO A CA 1
ATOM 1453 C C . PRO A 1 193 ? -19.077 -6.225 -6.302 1.00 58.75 193 PRO A C 1
ATOM 1455 O O . PRO A 1 193 ? -20.103 -6.492 -6.929 1.00 58.75 193 PRO A O 1
ATOM 1458 N N . GLY A 1 194 ? -19.033 -5.214 -5.427 1.00 56.44 194 GLY A N 1
ATOM 1459 C CA . GLY A 1 194 ? -20.190 -4.374 -5.102 1.00 56.44 194 GLY A CA 1
ATOM 1460 C C . GLY A 1 194 ? -20.563 -3.390 -6.215 1.00 56.44 194 GLY A C 1
ATOM 1461 O O . GLY A 1 194 ? -21.739 -3.091 -6.426 1.00 56.44 194 GLY A O 1
ATOM 1462 N N . THR A 1 195 ? -19.584 -2.890 -6.968 1.00 57.66 195 THR A N 1
ATOM 1463 C CA . THR A 1 195 ? -19.831 -1.984 -8.101 1.00 57.66 195 THR A CA 1
ATOM 1464 C C . THR A 1 195 ? -20.343 -2.753 -9.313 1.00 57.66 195 THR A C 1
ATOM 1466 O O . THR A 1 195 ? -21.348 -2.359 -9.898 1.00 57.66 195 THR A O 1
ATOM 1469 N N . LEU A 1 196 ? -19.753 -3.910 -9.613 1.00 54.56 196 LEU A N 1
ATOM 1470 C CA . LEU A 1 196 ? -20.171 -4.801 -10.691 1.00 54.56 196 LEU A CA 1
ATOM 1471 C C . LEU A 1 196 ? -21.566 -5.385 -10.428 1.00 54.56 196 LEU A C 1
ATOM 1473 O O . LEU A 1 196 ? -22.370 -5.473 -11.350 1.00 54.56 196 LEU A O 1
ATOM 1477 N N . GLY A 1 197 ? -21.908 -5.692 -9.171 1.00 57.59 197 GLY A N 1
ATOM 1478 C CA . GLY A 1 197 ? -23.260 -6.104 -8.777 1.00 57.59 197 GLY A CA 1
ATOM 1479 C C . GLY A 1 197 ? -24.317 -5.009 -8.972 1.00 57.59 197 GLY A C 1
ATOM 1480 O O . GLY A 1 197 ? -25.418 -5.295 -9.445 1.00 57.59 197 GLY A O 1
ATOM 1481 N N . ARG A 1 198 ? -23.985 -3.746 -8.669 1.00 57.91 198 ARG A N 1
ATOM 1482 C CA . ARG A 1 198 ? -24.876 -2.590 -8.888 1.00 57.91 198 ARG A CA 1
ATOM 1483 C C . ARG A 1 198 ? -25.036 -2.259 -10.370 1.00 57.91 198 ARG A C 1
ATOM 1485 O O . ARG A 1 198 ? -26.153 -2.042 -10.826 1.00 57.91 198 ARG A O 1
ATOM 1492 N N . LEU A 1 199 ? -23.943 -2.282 -11.129 1.00 56.16 199 LEU A N 1
ATOM 1493 C CA . LEU A 1 199 ? -23.942 -1.976 -12.558 1.00 56.16 199 LEU A CA 1
ATOM 1494 C C . LEU A 1 199 ? -24.638 -3.085 -13.367 1.00 56.16 199 LEU A C 1
ATOM 1496 O O . LEU A 1 199 ? -25.462 -2.789 -14.229 1.00 56.16 199 LEU A O 1
ATOM 1500 N N . ARG A 1 200 ? -24.427 -4.361 -13.005 1.00 54.50 200 ARG A N 1
ATOM 1501 C CA . ARG A 1 200 ? -25.138 -5.524 -13.569 1.00 54.50 200 ARG A CA 1
ATOM 1502 C C . ARG A 1 200 ? -26.652 -5.424 -13.404 1.00 54.50 200 ARG A C 1
ATOM 1504 O O . ARG A 1 200 ? -27.372 -5.806 -14.321 1.00 54.50 200 ARG A O 1
ATOM 1511 N N . ARG A 1 201 ? -27.128 -4.917 -12.262 1.00 58.09 201 ARG A N 1
ATOM 1512 C CA . ARG A 1 201 ? -28.561 -4.686 -12.010 1.00 58.09 201 ARG A CA 1
ATOM 1513 C C . ARG A 1 201 ? -29.124 -3.489 -12.785 1.00 58.09 201 ARG A C 1
ATOM 1515 O O . ARG A 1 201 ? -30.327 -3.455 -12.997 1.00 58.09 201 ARG A O 1
ATOM 1522 N N . ARG A 1 202 ? -28.281 -2.532 -13.193 1.00 55.41 202 ARG A N 1
ATOM 1523 C CA . ARG A 1 202 ? -28.704 -1.259 -13.801 1.00 55.41 202 ARG A CA 1
ATOM 1524 C C . ARG A 1 202 ? -28.660 -1.251 -15.336 1.00 55.41 202 ARG A C 1
ATOM 1526 O O . ARG A 1 202 ? -29.573 -0.716 -15.940 1.00 55.41 202 ARG A O 1
ATOM 1533 N N . PHE A 1 203 ? -27.655 -1.876 -15.960 1.00 56.12 203 PHE A N 1
ATOM 1534 C CA . PHE A 1 203 ? -27.469 -1.862 -17.427 1.00 56.12 203 PHE A CA 1
ATOM 1535 C C . PHE A 1 203 ? -27.549 -3.246 -18.101 1.00 56.12 203 PHE A C 1
ATOM 1537 O O . PHE A 1 203 ? -27.602 -3.332 -19.329 1.00 56.12 203 PHE A O 1
ATOM 1544 N N . GLY A 1 204 ? -27.559 -4.336 -17.321 1.00 57.16 204 GLY A N 1
ATOM 1545 C CA . GLY A 1 204 ? -27.454 -5.706 -17.832 1.00 57.16 204 GLY A CA 1
ATOM 1546 C C . GLY A 1 204 ? -26.026 -6.081 -18.267 1.00 57.16 204 GLY A C 1
ATOM 1547 O O . GLY A 1 204 ? -25.266 -5.264 -18.786 1.00 57.16 204 GLY A O 1
ATOM 1548 N N . LEU A 1 205 ? -25.639 -7.346 -18.053 1.00 57.12 205 LEU A N 1
ATOM 1549 C CA . LEU A 1 205 ? -24.283 -7.855 -18.339 1.00 57.12 205 LEU A CA 1
ATOM 1550 C C . LEU A 1 205 ? -23.861 -7.665 -19.805 1.00 57.12 205 LEU A C 1
ATOM 1552 O O . LEU A 1 205 ? -22.706 -7.347 -20.061 1.00 57.12 205 LEU A O 1
ATOM 1556 N N . ALA A 1 206 ? -24.794 -7.810 -20.751 1.00 55.03 206 ALA A N 1
ATOM 1557 C CA . ALA A 1 206 ? -24.504 -7.798 -22.185 1.00 55.03 206 ALA A CA 1
ATOM 1558 C C . ALA A 1 206 ? -24.025 -6.435 -22.724 1.00 55.03 206 ALA A C 1
ATOM 1560 O O . ALA A 1 206 ? -23.247 -6.401 -23.672 1.00 55.03 206 ALA A O 1
ATOM 1561 N N . ARG A 1 207 ? -24.448 -5.314 -22.118 1.00 57.16 207 ARG A N 1
ATOM 1562 C CA . ARG A 1 207 ? -24.056 -3.956 -22.550 1.00 57.16 207 ARG A CA 1
ATOM 1563 C C . ARG A 1 207 ? -22.812 -3.430 -21.829 1.00 57.16 207 ARG A C 1
ATOM 1565 O O . ARG A 1 207 ? -22.099 -2.593 -22.370 1.00 57.16 207 ARG A O 1
ATOM 1572 N N . LEU A 1 208 ? -22.518 -3.958 -20.640 1.00 55.50 208 LEU A N 1
ATOM 1573 C CA . LEU A 1 208 ? -21.332 -3.599 -19.855 1.00 55.50 208 LEU A CA 1
ATOM 1574 C C . LEU A 1 208 ? -20.079 -4.367 -20.271 1.00 55.50 208 LEU A C 1
ATOM 1576 O O . LEU A 1 208 ? -18.984 -3.808 -20.226 1.00 55.50 208 LEU A O 1
ATOM 1580 N N . LEU A 1 209 ? -20.238 -5.626 -20.691 1.00 58.59 209 LEU A N 1
ATOM 1581 C CA . LEU A 1 209 ? -19.133 -6.485 -21.111 1.00 58.59 209 LEU A CA 1
ATOM 1582 C C . LEU A 1 209 ? -18.226 -5.832 -22.171 1.00 58.59 209 LEU A C 1
ATOM 1584 O O . LEU A 1 209 ? -17.023 -5.772 -21.924 1.00 58.59 209 LEU A O 1
ATOM 1588 N N . PRO A 1 210 ? -18.743 -5.286 -23.296 1.00 55.78 210 PRO A N 1
ATOM 1589 C CA . PRO A 1 210 ? -17.886 -4.693 -24.321 1.00 55.78 210 PRO A CA 1
ATOM 1590 C C . PRO A 1 210 ? -17.169 -3.432 -23.833 1.00 55.78 210 PRO A C 1
ATOM 1592 O O . PRO A 1 210 ? -16.036 -3.197 -24.231 1.00 55.78 210 PRO A O 1
ATOM 1595 N N . LEU A 1 211 ? -17.783 -2.647 -22.943 1.00 57.31 211 LEU A N 1
ATOM 1596 C CA . LEU A 1 211 ? -17.226 -1.384 -22.448 1.00 57.31 211 LEU A CA 1
ATOM 1597 C C . LEU A 1 211 ? -16.104 -1.617 -21.421 1.00 57.31 211 LEU A C 1
ATOM 1599 O O . LEU A 1 211 ? -15.097 -0.912 -21.434 1.00 57.31 211 LEU A O 1
ATOM 1603 N N . VAL A 1 212 ? -16.247 -2.652 -20.585 1.00 58.88 212 VAL A N 1
ATOM 1604 C CA . VAL A 1 212 ? -15.199 -3.120 -19.664 1.00 58.88 212 VAL A CA 1
ATOM 1605 C C . VAL A 1 212 ? -14.069 -3.818 -20.425 1.00 58.88 212 VAL A C 1
ATOM 1607 O O . VAL A 1 212 ? -12.905 -3.561 -20.147 1.00 58.88 212 VAL A O 1
ATOM 1610 N N . LEU A 1 213 ? -14.378 -4.650 -21.425 1.00 60.31 213 LEU A N 1
ATOM 1611 C CA . LEU A 1 213 ? -13.360 -5.272 -22.283 1.00 60.31 213 LEU A CA 1
ATOM 1612 C C . LEU A 1 213 ? -12.542 -4.227 -23.053 1.00 60.31 213 LEU A C 1
ATOM 1614 O O . LEU A 1 213 ? -11.322 -4.348 -23.122 1.00 60.31 213 LEU A O 1
ATOM 1618 N N . LEU A 1 214 ? -13.182 -3.178 -23.579 1.00 58.94 214 LEU A N 1
ATOM 1619 C CA . LEU A 1 214 ? -12.500 -2.079 -24.268 1.00 58.94 214 LEU A CA 1
ATOM 1620 C C . LEU A 1 214 ? -11.615 -1.252 -23.332 1.00 58.94 214 LEU A C 1
ATOM 1622 O O . LEU A 1 214 ? -10.507 -0.892 -23.721 1.00 58.94 214 LEU A O 1
ATOM 1626 N N . SER A 1 215 ? -12.067 -0.952 -22.111 1.00 53.44 215 SER A N 1
ATOM 1627 C CA . SER A 1 215 ? -11.272 -0.170 -21.156 1.00 53.44 215 SER A CA 1
ATOM 1628 C C . SER A 1 215 ? -10.100 -0.969 -20.589 1.00 53.44 215 SER A C 1
ATOM 1630 O O . SER A 1 215 ? -8.999 -0.434 -20.489 1.00 53.44 215 SER A O 1
ATOM 1632 N N . VAL A 1 216 ? -10.297 -2.260 -20.307 1.00 56.25 216 VAL A N 1
ATOM 1633 C CA . VAL A 1 216 ? -9.231 -3.183 -19.890 1.00 56.25 216 VAL A CA 1
ATOM 1634 C C . VAL A 1 216 ? -8.241 -3.435 -21.034 1.00 56.25 216 VAL A C 1
ATOM 1636 O O . VAL A 1 216 ? -7.030 -3.441 -20.813 1.00 56.25 216 VAL A O 1
ATOM 1639 N N . GLY A 1 217 ? -8.726 -3.561 -22.272 1.00 49.84 217 GLY A N 1
ATOM 1640 C CA . GLY A 1 217 ? -7.892 -3.649 -23.473 1.00 49.84 217 GLY A CA 1
ATOM 1641 C C . GLY A 1 217 ? -7.051 -2.389 -23.689 1.00 49.84 217 GLY A C 1
ATOM 1642 O O . GLY A 1 217 ? -5.842 -2.471 -23.870 1.00 49.84 217 GLY A O 1
ATOM 1643 N N . ALA A 1 218 ? -7.655 -1.206 -23.579 1.00 51.09 218 ALA A N 1
ATOM 1644 C CA . ALA A 1 218 ? -6.934 0.060 -23.684 1.00 51.09 218 ALA A CA 1
ATOM 1645 C C . ALA A 1 218 ? -5.872 0.211 -22.585 1.00 51.09 218 ALA A C 1
ATOM 1647 O O . ALA A 1 218 ? -4.737 0.593 -22.858 1.00 51.09 218 ALA A O 1
ATOM 1648 N N . ALA A 1 219 ? -6.233 -0.124 -21.345 1.00 48.41 219 ALA A N 1
ATOM 1649 C CA . ALA A 1 219 ? -5.350 -0.052 -20.192 1.00 48.41 219 ALA A CA 1
ATOM 1650 C C . ALA A 1 219 ? -4.151 -1.007 -20.329 1.00 48.41 219 ALA A C 1
ATOM 1652 O O . ALA A 1 219 ? -3.014 -0.593 -20.124 1.00 48.41 219 ALA A O 1
ATOM 1653 N N . SER A 1 220 ? -4.388 -2.251 -20.753 1.00 50.75 220 SER A N 1
ATOM 1654 C CA . SER A 1 220 ? -3.323 -3.236 -20.979 1.00 50.75 220 SER A CA 1
ATOM 1655 C C . SER A 1 220 ? -2.380 -2.839 -22.118 1.00 50.75 220 SER A C 1
ATOM 1657 O O . SER A 1 220 ? -1.171 -2.937 -21.939 1.00 50.75 220 SER A O 1
ATOM 1659 N N . LEU A 1 221 ? -2.887 -2.316 -23.241 1.00 56.38 221 LEU A N 1
ATOM 1660 C CA . LEU A 1 221 ? -2.057 -1.828 -24.354 1.00 56.38 221 LEU A CA 1
ATOM 1661 C C . LEU A 1 221 ? -1.222 -0.591 -23.990 1.00 56.38 221 LEU A C 1
ATOM 1663 O O . LEU A 1 221 ? -0.048 -0.519 -24.355 1.00 56.38 221 LEU A O 1
ATOM 1667 N N . LEU A 1 222 ? -1.797 0.358 -23.244 1.00 51.00 222 LEU A N 1
ATOM 1668 C CA . LEU A 1 222 ? -1.072 1.535 -22.754 1.00 51.00 222 LEU A CA 1
ATOM 1669 C C . LEU A 1 222 ? 0.019 1.149 -21.751 1.00 51.00 222 LEU A C 1
ATOM 1671 O O . LEU A 1 222 ? 1.130 1.675 -21.824 1.00 51.00 222 LEU A O 1
ATOM 1675 N N . SER A 1 223 ? -0.268 0.202 -20.855 1.00 45.50 223 SER A N 1
ATOM 1676 C CA . SER A 1 223 ? 0.740 -0.356 -19.957 1.00 45.50 223 SER A CA 1
ATOM 1677 C C . SER A 1 223 ? 1.837 -1.082 -20.720 1.00 45.50 223 SER A C 1
ATOM 1679 O O . SER A 1 223 ? 2.996 -0.800 -20.461 1.00 45.50 223 SER A O 1
ATOM 1681 N N . LEU A 1 224 ? 1.511 -1.933 -21.699 1.00 54.22 224 LEU A N 1
ATOM 1682 C CA . LEU A 1 224 ? 2.506 -2.682 -22.475 1.00 54.22 224 LEU A CA 1
ATOM 1683 C C . LEU A 1 224 ? 3.444 -1.756 -23.270 1.00 54.22 224 LEU A C 1
ATOM 1685 O O . LEU A 1 224 ? 4.651 -1.988 -23.317 1.00 54.22 224 LEU A O 1
ATOM 1689 N N . GLY A 1 225 ? 2.902 -0.685 -23.864 1.00 49.91 225 GLY A N 1
ATOM 1690 C CA . GLY A 1 225 ? 3.684 0.337 -24.568 1.00 49.91 225 GLY A CA 1
ATOM 1691 C C . GLY A 1 225 ? 4.599 1.133 -23.636 1.00 49.91 225 GLY A C 1
ATOM 1692 O O . GLY A 1 225 ? 5.763 1.368 -23.966 1.00 49.91 225 GLY A O 1
ATOM 1693 N N . GLY A 1 226 ? 4.105 1.482 -22.444 1.00 52.88 226 GLY A N 1
ATOM 1694 C CA . GLY A 1 226 ? 4.911 2.108 -21.395 1.00 52.88 226 GLY A CA 1
ATOM 1695 C C . GLY A 1 226 ? 6.006 1.189 -20.870 1.00 52.88 226 GLY A C 1
ATOM 1696 O O . GLY A 1 226 ? 7.144 1.626 -20.723 1.00 52.88 226 GLY A O 1
ATOM 1697 N N . THR A 1 227 ? 5.693 -0.090 -20.670 1.00 55.19 227 THR A N 1
ATOM 1698 C CA . THR A 1 227 ? 6.646 -1.121 -20.257 1.00 55.19 227 THR A CA 1
ATOM 1699 C C . THR A 1 227 ? 7.775 -1.263 -21.261 1.00 55.19 227 THR A C 1
ATOM 1701 O O . THR A 1 227 ? 8.938 -1.120 -20.900 1.00 55.19 227 THR A O 1
ATOM 1704 N N . PHE A 1 228 ? 7.450 -1.402 -22.542 1.00 56.19 228 PHE A N 1
ATOM 1705 C CA . PHE A 1 228 ? 8.458 -1.499 -23.591 1.00 56.19 228 PHE A CA 1
ATOM 1706 C C . PHE A 1 228 ? 9.356 -0.252 -23.666 1.00 56.19 228 PHE A C 1
ATOM 1708 O O . PHE A 1 228 ? 10.577 -0.374 -23.718 1.00 56.19 228 PHE A O 1
ATOM 1715 N N . ALA A 1 229 ? 8.772 0.952 -23.638 1.00 59.41 229 ALA A N 1
ATOM 1716 C CA . ALA A 1 229 ? 9.531 2.201 -23.715 1.00 59.41 229 ALA A CA 1
ATOM 1717 C C . ALA A 1 229 ? 10.472 2.387 -22.518 1.00 59.41 229 ALA A C 1
ATOM 1719 O O . ALA A 1 229 ? 11.623 2.794 -22.682 1.00 59.41 229 ALA A O 1
ATOM 1720 N N . VAL A 1 230 ? 9.985 2.082 -21.316 1.00 57.84 230 VAL A N 1
ATOM 1721 C CA . VAL A 1 230 ? 10.761 2.254 -20.091 1.00 57.84 230 VAL A CA 1
ATOM 1722 C C . VAL A 1 230 ? 11.869 1.217 -19.983 1.00 57.84 230 VAL A C 1
ATOM 1724 O O . VAL A 1 230 ? 12.987 1.574 -19.621 1.00 57.84 230 VAL A O 1
ATOM 1727 N N . GLU A 1 231 ? 11.606 -0.041 -20.330 1.00 60.91 231 GLU A N 1
ATOM 1728 C CA . GLU A 1 231 ? 12.631 -1.082 -20.296 1.00 60.91 231 GLU A CA 1
ATOM 1729 C C . GLU A 1 231 ? 13.742 -0.808 -21.310 1.00 60.91 231 GLU A C 1
ATOM 1731 O O . GLU A 1 231 ? 14.923 -0.991 -21.012 1.00 60.91 231 GLU A O 1
ATOM 1736 N N . LEU A 1 232 ? 13.378 -0.289 -22.485 1.00 58.12 232 LEU A N 1
ATOM 1737 C CA . LEU A 1 232 ? 14.333 0.095 -23.514 1.00 58.12 232 LEU A CA 1
ATOM 1738 C C . LEU A 1 232 ? 15.200 1.271 -23.065 1.00 58.12 232 LEU A C 1
ATOM 1740 O O . LEU A 1 232 ? 16.425 1.204 -23.154 1.00 58.12 232 LEU A O 1
ATOM 1744 N N . LEU A 1 233 ? 14.577 2.313 -22.511 1.00 62.06 233 LEU A N 1
ATOM 1745 C CA . LEU A 1 233 ? 15.290 3.461 -21.965 1.00 62.06 233 LEU A CA 1
ATOM 1746 C C . LEU A 1 233 ? 16.215 3.024 -20.823 1.00 62.06 233 LEU A C 1
ATOM 1748 O O . LEU A 1 233 ? 17.400 3.342 -20.823 1.00 62.06 233 LEU A O 1
ATOM 1752 N N . GLN A 1 234 ? 15.722 2.228 -19.878 1.00 63.59 234 GLN A N 1
ATOM 1753 C CA . GLN A 1 234 ? 16.531 1.773 -18.756 1.00 63.59 234 GLN A CA 1
ATOM 1754 C C . GLN A 1 234 ? 17.714 0.915 -19.204 1.00 63.59 234 GLN A C 1
ATOM 1756 O O . GLN A 1 234 ? 18.814 1.120 -18.699 1.00 63.59 234 GLN A O 1
ATOM 1761 N N . ARG A 1 235 ? 17.530 -0.039 -20.125 1.00 63.56 235 ARG A N 1
ATOM 1762 C CA . ARG A 1 235 ? 18.644 -0.872 -20.597 1.00 63.56 235 ARG A CA 1
ATOM 1763 C C . ARG A 1 235 ? 19.701 -0.032 -21.311 1.00 63.56 235 ARG A C 1
ATOM 1765 O O . ARG A 1 235 ? 20.880 -0.247 -21.060 1.00 63.56 235 ARG A O 1
ATOM 1772 N N . VAL A 1 236 ? 19.301 0.982 -22.080 1.00 60.69 236 VAL A N 1
ATOM 1773 C CA . VAL A 1 236 ? 20.221 1.947 -22.715 1.00 60.69 236 VAL A CA 1
ATOM 1774 C C . VAL A 1 236 ? 20.974 2.802 -21.686 1.00 60.69 236 VAL A C 1
ATOM 1776 O O . VAL A 1 236 ? 22.144 3.123 -21.880 1.00 60.69 236 VAL A O 1
ATOM 1779 N N . PHE A 1 237 ? 20.341 3.153 -20.566 1.00 60.03 237 PHE A N 1
ATOM 1780 C CA . PHE A 1 237 ? 20.973 3.911 -19.478 1.00 60.03 237 PHE A CA 1
ATOM 1781 C C . PHE A 1 237 ? 21.602 3.029 -18.385 1.00 60.03 237 PHE A C 1
ATOM 1783 O O . PHE A 1 237 ? 22.144 3.556 -17.411 1.00 60.03 237 PHE A O 1
ATOM 1790 N N . SER A 1 238 ? 21.557 1.702 -18.533 1.00 62.59 238 SER A N 1
ATOM 1791 C CA . SER A 1 238 ? 22.086 0.772 -17.539 1.00 62.59 238 SER A CA 1
ATOM 1792 C C . SER A 1 238 ? 23.611 0.857 -17.463 1.00 62.59 238 SER A C 1
ATOM 1794 O O . SER A 1 238 ? 24.301 1.099 -18.458 1.00 62.59 238 SER A O 1
ATOM 1796 N N . GLN A 1 239 ? 24.149 0.655 -16.257 1.00 57.44 239 GLN A N 1
ATOM 1797 C CA . GLN A 1 239 ? 25.599 0.586 -16.051 1.00 57.44 239 GLN A CA 1
ATOM 1798 C C . GLN A 1 239 ? 26.229 -0.529 -16.900 1.00 57.44 239 GLN A C 1
ATOM 1800 O O . GLN A 1 239 ? 27.323 -0.342 -17.426 1.00 57.44 239 GLN A O 1
ATOM 1805 N N . ASP A 1 240 ? 25.489 -1.618 -17.124 1.00 61.56 240 ASP A N 1
ATOM 1806 C CA . ASP A 1 240 ? 25.894 -2.756 -17.952 1.00 61.56 240 ASP A CA 1
ATOM 1807 C C . ASP A 1 240 ? 26.059 -2.362 -19.433 1.00 61.56 240 ASP A C 1
ATOM 1809 O O . ASP A 1 240 ? 27.024 -2.757 -20.085 1.00 61.56 240 ASP A O 1
ATOM 1813 N N . TYR A 1 241 ? 25.178 -1.504 -19.960 1.00 64.19 241 TYR A N 1
ATOM 1814 C CA . TYR A 1 241 ? 25.290 -0.977 -21.324 1.00 64.19 241 TYR A CA 1
ATOM 1815 C C . TYR A 1 241 ? 26.464 -0.007 -21.480 1.00 64.19 241 TYR A C 1
ATOM 1817 O O . TYR A 1 241 ? 27.204 -0.075 -22.459 1.00 64.19 241 TYR A O 1
ATOM 1825 N N . ARG A 1 242 ? 26.693 0.869 -20.492 1.00 59.97 242 ARG A N 1
ATOM 1826 C CA . ARG A 1 242 ? 27.873 1.750 -20.487 1.00 59.97 242 ARG A CA 1
ATOM 1827 C C . ARG A 1 242 ? 29.178 0.955 -20.417 1.00 59.97 242 ARG A C 1
ATOM 1829 O O . ARG A 1 242 ? 30.134 1.327 -21.091 1.00 59.97 242 ARG A O 1
ATOM 1836 N N . ALA A 1 243 ? 29.202 -0.147 -19.668 1.00 62.09 243 ALA A N 1
ATOM 1837 C CA . ALA A 1 243 ? 30.329 -1.074 -19.648 1.00 62.09 243 ALA A CA 1
ATOM 1838 C C . ALA A 1 243 ? 30.514 -1.780 -21.007 1.00 62.09 243 ALA A C 1
ATOM 1840 O O . ALA A 1 243 ? 31.635 -1.867 -21.501 1.00 62.09 243 ALA A O 1
ATOM 1841 N N . ALA A 1 244 ? 29.429 -2.198 -21.669 1.00 63.75 244 ALA A N 1
ATOM 1842 C CA . ALA A 1 244 ? 29.483 -2.798 -23.006 1.00 63.75 244 ALA A CA 1
ATOM 1843 C C . ALA A 1 244 ? 29.996 -1.825 -24.088 1.00 63.75 244 ALA A C 1
ATOM 1845 O O . ALA A 1 244 ? 30.766 -2.222 -24.962 1.00 63.75 244 ALA A O 1
ATOM 1846 N N . VAL A 1 245 ? 29.627 -0.541 -24.006 1.00 63.84 245 VAL A N 1
ATOM 1847 C CA . VAL A 1 245 ? 30.161 0.533 -24.868 1.00 63.84 245 VAL A CA 1
ATOM 1848 C C . VAL A 1 245 ? 31.658 0.749 -24.621 1.00 63.84 245 VAL A C 1
ATOM 1850 O O . VAL A 1 245 ? 32.416 0.941 -25.567 1.00 63.84 245 VAL A O 1
ATOM 1853 N N . GLN A 1 246 ? 32.110 0.675 -23.364 1.00 65.06 246 GLN A N 1
ATOM 1854 C CA . GLN A 1 246 ? 33.532 0.793 -23.019 1.00 65.06 246 GLN A CA 1
ATOM 1855 C C . GLN A 1 246 ? 34.368 -0.400 -23.509 1.00 65.06 246 GLN A C 1
ATOM 1857 O O . GLN A 1 246 ? 35.535 -0.218 -23.848 1.00 65.06 246 GLN A O 1
ATOM 1862 N N . MET A 1 247 ? 33.785 -1.601 -23.580 1.00 64.69 247 MET A N 1
ATOM 1863 C CA . MET A 1 247 ? 34.464 -2.808 -24.072 1.00 64.69 247 MET A CA 1
ATOM 1864 C C . MET A 1 247 ? 34.602 -2.856 -25.604 1.00 64.69 247 MET A C 1
ATOM 1866 O O . MET A 1 247 ? 35.526 -3.498 -26.095 1.00 64.69 247 MET A O 1
ATOM 1870 N N . ASN A 1 248 ? 33.735 -2.169 -26.359 1.00 68.44 248 ASN A N 1
ATOM 1871 C CA . ASN A 1 248 ? 33.744 -2.150 -27.828 1.00 68.44 248 ASN A CA 1
ATOM 1872 C C . ASN A 1 248 ? 33.798 -0.713 -28.395 1.00 68.44 248 ASN A C 1
ATOM 1874 O O . ASN A 1 248 ? 32.802 -0.218 -28.926 1.00 68.44 248 ASN A O 1
ATOM 1878 N N . PRO A 1 249 ? 34.970 -0.047 -28.375 1.00 62.59 249 PRO A N 1
ATOM 1879 C CA . PRO A 1 249 ? 35.117 1.356 -28.786 1.00 62.59 249 PRO A CA 1
ATOM 1880 C C . PRO A 1 249 ? 34.872 1.640 -30.284 1.00 62.59 249 PRO A C 1
ATOM 1882 O O . PRO A 1 249 ? 34.858 2.799 -30.687 1.00 62.59 249 PRO A O 1
ATOM 1885 N N . GLY A 1 250 ? 34.669 0.611 -31.120 1.00 63.28 250 GLY A N 1
ATOM 1886 C CA . GLY A 1 250 ? 34.362 0.746 -32.552 1.00 63.28 250 GLY A CA 1
ATOM 1887 C C . GLY A 1 250 ? 32.868 0.819 -32.907 1.00 63.28 250 GLY A C 1
ATOM 1888 O O . GLY A 1 250 ? 32.540 1.070 -34.064 1.00 63.28 250 GLY A O 1
ATOM 1889 N N . VAL A 1 251 ? 31.956 0.604 -31.950 1.00 64.62 251 VAL A N 1
ATOM 1890 C CA . VAL A 1 251 ? 30.499 0.583 -32.184 1.00 64.62 251 VAL A CA 1
ATOM 1891 C C . VAL A 1 251 ? 29.830 1.656 -31.325 1.00 64.62 251 VAL A C 1
ATOM 1893 O O . VAL A 1 251 ? 29.796 1.548 -30.105 1.00 64.62 251 VAL A O 1
ATOM 1896 N N . ALA A 1 252 ? 29.276 2.695 -31.961 1.00 62.34 252 ALA A N 1
ATOM 1897 C CA . ALA A 1 252 ? 28.705 3.854 -31.261 1.00 62.34 252 ALA A CA 1
ATOM 1898 C C . ALA A 1 252 ? 27.488 3.514 -30.373 1.00 62.34 252 ALA A C 1
ATOM 1900 O O . ALA A 1 252 ? 27.271 4.170 -29.356 1.00 62.34 252 ALA A O 1
ATOM 1901 N N . TRP A 1 253 ? 26.704 2.495 -30.747 1.00 64.19 253 TRP A N 1
ATOM 1902 C CA . TRP A 1 253 ? 25.535 2.022 -29.998 1.00 64.19 253 TRP A CA 1
ATOM 1903 C C . TRP A 1 253 ? 25.421 0.493 -30.121 1.00 64.19 253 TRP A C 1
ATOM 1905 O O . TRP A 1 253 ? 24.924 0.023 -31.144 1.00 64.19 253 TRP A O 1
ATOM 1915 N N . PRO A 1 254 ? 25.920 -0.293 -29.150 1.00 67.31 254 PRO A N 1
ATOM 1916 C CA . PRO A 1 254 ? 25.758 -1.744 -29.158 1.00 67.31 254 PRO A CA 1
ATOM 1917 C C . PRO A 1 254 ? 24.281 -2.152 -29.059 1.00 67.31 254 PRO A C 1
ATOM 1919 O O . PRO A 1 254 ? 23.441 -1.414 -28.543 1.00 67.31 254 PRO A O 1
ATOM 1922 N N . ASP A 1 255 ? 23.951 -3.337 -29.569 1.00 69.38 255 ASP A N 1
ATOM 1923 C CA . ASP A 1 255 ? 22.572 -3.817 -29.564 1.00 69.38 255 ASP A CA 1
ATOM 1924 C C . ASP A 1 255 ? 22.118 -4.192 -28.152 1.00 69.38 255 ASP A C 1
ATOM 1926 O O . ASP A 1 255 ? 22.806 -4.890 -27.404 1.00 69.38 255 ASP A O 1
ATOM 1930 N N . VAL A 1 256 ? 20.912 -3.756 -27.798 1.00 66.19 256 VAL A N 1
ATOM 1931 C CA . VAL A 1 256 ? 20.262 -4.111 -26.541 1.00 66.19 256 VAL A CA 1
ATOM 1932 C C . VAL A 1 256 ? 19.358 -5.304 -26.802 1.00 66.19 256 VAL A C 1
ATOM 1934 O O . VAL A 1 256 ? 18.422 -5.235 -27.598 1.00 66.19 256 VAL A O 1
ATOM 1937 N N . THR A 1 257 ? 19.599 -6.417 -26.118 1.00 66.38 257 THR A N 1
ATOM 1938 C CA . THR A 1 257 ? 18.668 -7.544 -26.162 1.00 66.38 257 THR A CA 1
ATOM 1939 C C . THR A 1 257 ? 17.433 -7.198 -25.333 1.00 66.38 257 THR A C 1
ATOM 1941 O O . THR A 1 257 ? 17.542 -6.827 -24.168 1.00 66.38 257 THR A O 1
ATOM 1944 N N . LEU A 1 258 ? 16.245 -7.287 -25.928 1.00 61.38 258 LEU A N 1
ATOM 1945 C CA . LEU A 1 258 ? 14.949 -7.095 -25.273 1.00 61.38 258 LEU A CA 1
ATOM 1946 C C . LEU A 1 258 ? 13.997 -8.182 -25.789 1.00 61.38 258 LEU A C 1
ATOM 1948 O O . LEU A 1 258 ? 13.896 -8.384 -27.000 1.00 61.38 258 LEU A O 1
ATOM 1952 N N . LEU A 1 259 ? 13.328 -8.914 -24.889 1.00 57.84 259 LEU A N 1
ATOM 1953 C CA . LEU A 1 259 ? 12.438 -10.038 -25.238 1.00 57.84 259 LEU A CA 1
ATOM 1954 C C . LEU A 1 259 ? 13.094 -11.073 -26.176 1.00 57.84 259 LEU A C 1
ATOM 1956 O O . LEU A 1 259 ? 12.507 -11.469 -27.180 1.00 57.84 259 LEU A O 1
ATOM 1960 N N . SER A 1 260 ? 14.331 -11.494 -25.881 1.00 57.91 260 SER A N 1
ATOM 1961 C CA . SER A 1 260 ? 15.138 -12.434 -26.695 1.00 57.91 260 SER A CA 1
ATOM 1962 C C . SER A 1 260 ? 15.489 -11.976 -28.122 1.00 57.91 260 SER A C 1
ATOM 1964 O O . SER A 1 260 ? 16.057 -12.745 -28.894 1.00 57.91 260 SER A O 1
ATOM 1966 N N . ARG A 1 261 ? 15.215 -10.713 -28.473 1.00 68.62 261 ARG A N 1
ATOM 1967 C CA . ARG A 1 261 ? 15.555 -10.115 -29.770 1.00 68.62 261 ARG A CA 1
ATOM 1968 C C . ARG A 1 261 ? 16.520 -8.947 -29.580 1.00 68.62 261 ARG A C 1
ATOM 1970 O O . ARG A 1 261 ? 16.409 -8.207 -28.608 1.00 68.62 261 ARG A O 1
ATOM 1977 N N . ALA A 1 262 ? 17.476 -8.790 -30.488 1.00 69.62 262 ALA A N 1
ATOM 1978 C CA . ALA A 1 262 ? 18.395 -7.656 -30.485 1.00 69.62 262 ALA A CA 1
ATOM 1979 C C . ALA A 1 262 ? 17.702 -6.417 -31.072 1.00 69.62 262 ALA A C 1
ATOM 1981 O O . ALA A 1 262 ? 17.136 -6.481 -32.166 1.00 69.62 262 ALA A O 1
ATOM 1982 N N . TRP A 1 263 ? 17.730 -5.309 -30.336 1.00 70.00 263 TRP A N 1
ATOM 1983 C CA . TRP A 1 263 ? 17.195 -4.017 -30.747 1.00 70.00 263 TRP A CA 1
ATOM 1984 C C . TRP A 1 263 ? 18.309 -2.979 -30.728 1.00 70.00 263 TRP A C 1
ATOM 1986 O O . TRP A 1 263 ? 18.987 -2.809 -29.715 1.00 70.00 263 TRP A O 1
ATOM 1996 N N . SER A 1 264 ? 18.464 -2.250 -31.831 1.00 73.31 264 SER A N 1
ATOM 1997 C CA . SER A 1 264 ? 19.432 -1.162 -31.926 1.00 73.31 264 SER A CA 1
ATOM 1998 C C . SER A 1 264 ? 18.804 0.147 -31.415 1.00 73.31 264 SER A C 1
ATOM 2000 O O . SER A 1 264 ? 17.801 0.610 -31.974 1.00 73.31 264 SER A O 1
ATOM 2002 N N . PRO A 1 265 ? 19.356 0.785 -30.363 1.00 62.97 265 PRO A N 1
ATOM 2003 C CA . PRO A 1 265 ? 18.794 2.021 -29.800 1.00 62.97 265 PRO A CA 1
ATOM 2004 C C . PRO A 1 265 ? 18.809 3.207 -30.774 1.00 62.97 265 PRO A C 1
ATOM 2006 O O . PRO A 1 265 ? 17.958 4.093 -30.689 1.00 62.97 265 PRO A O 1
ATOM 2009 N N . GLY A 1 266 ? 19.763 3.211 -31.712 1.00 63.88 266 GLY A N 1
ATOM 2010 C CA . GLY A 1 266 ? 19.906 4.244 -32.740 1.00 63.88 266 GLY A CA 1
ATOM 2011 C C . GLY A 1 266 ? 18.919 4.129 -33.907 1.00 63.88 266 GLY A C 1
ATOM 2012 O O . GLY A 1 266 ? 18.862 5.032 -34.738 1.00 63.88 266 GLY A O 1
ATOM 2013 N N . SER A 1 267 ? 18.140 3.045 -33.996 1.00 73.56 267 SER A N 1
ATOM 2014 C CA . SER A 1 267 ? 17.165 2.864 -35.074 1.00 73.56 267 SER A CA 1
ATOM 2015 C C . SER A 1 267 ? 15.806 3.481 -34.715 1.00 73.56 267 SER A C 1
ATOM 2017 O O . SER A 1 267 ? 15.240 3.140 -33.673 1.00 73.56 267 SER A O 1
ATOM 2019 N N . PRO A 1 268 ? 15.201 4.316 -35.584 1.00 70.56 268 PRO A N 1
ATOM 2020 C CA . PRO A 1 268 ? 13.857 4.854 -35.357 1.00 70.56 268 PRO A CA 1
ATOM 2021 C C . PRO A 1 268 ? 12.775 3.760 -35.323 1.00 70.56 268 PRO A C 1
ATOM 2023 O O . PRO A 1 268 ? 11.727 3.954 -34.708 1.00 70.56 268 PRO A O 1
ATOM 2026 N N . ALA A 1 269 ? 13.029 2.583 -35.910 1.00 69.25 269 ALA A N 1
ATOM 2027 C CA . ALA A 1 269 ? 12.110 1.443 -35.865 1.00 69.25 269 ALA A CA 1
ATOM 2028 C C . ALA A 1 269 ? 11.919 0.893 -34.439 1.00 69.25 269 ALA A C 1
ATOM 2030 O O . ALA A 1 269 ? 10.829 0.447 -34.085 1.00 69.25 269 ALA A O 1
ATOM 2031 N N . THR A 1 270 ? 12.954 0.988 -33.603 1.00 70.56 270 THR A N 1
ATOM 2032 C CA . THR A 1 270 ? 12.931 0.580 -32.194 1.00 70.56 270 THR A CA 1
ATOM 2033 C C . THR A 1 270 ? 11.978 1.453 -31.366 1.00 70.56 270 THR A C 1
ATOM 2035 O O . THR A 1 270 ? 11.286 0.961 -30.477 1.00 70.56 270 THR A O 1
ATOM 2038 N N . TRP A 1 271 ? 11.869 2.738 -31.715 1.00 65.75 271 TRP A N 1
ATOM 2039 C CA . TRP A 1 271 ? 10.990 3.712 -31.057 1.00 65.75 271 TRP A CA 1
ATOM 2040 C C . TRP A 1 271 ? 9.573 3.752 -31.650 1.00 65.75 271 TRP A C 1
ATOM 2042 O O . TRP A 1 271 ? 8.629 4.174 -30.980 1.00 65.75 271 TRP A O 1
ATOM 2052 N N . ALA A 1 272 ? 9.393 3.258 -32.878 1.00 71.94 272 ALA A N 1
ATOM 2053 C CA . ALA A 1 272 ? 8.089 3.170 -33.532 1.00 71.94 272 ALA A CA 1
ATOM 2054 C C . ALA A 1 272 ? 7.143 2.161 -32.852 1.00 71.94 272 ALA A C 1
ATOM 2056 O O . ALA A 1 272 ? 5.934 2.380 -32.816 1.00 71.94 272 ALA A O 1
ATOM 2057 N N . VAL A 1 273 ? 7.681 1.082 -32.272 1.00 70.06 273 VAL A N 1
ATOM 2058 C CA . VAL A 1 273 ? 6.904 0.041 -31.572 1.00 70.06 273 VAL A CA 1
ATOM 2059 C C . VAL A 1 273 ? 6.159 0.585 -30.340 1.00 70.06 273 VAL A C 1
ATOM 2061 O O . VAL A 1 273 ? 4.932 0.458 -30.296 1.00 70.06 273 VAL A O 1
ATOM 2064 N N . PRO A 1 274 ? 6.818 1.237 -29.360 1.00 61.84 274 PRO A N 1
ATOM 2065 C CA . PRO A 1 274 ? 6.110 1.824 -28.226 1.00 61.84 274 PRO A CA 1
ATOM 2066 C C . PRO A 1 274 ? 5.188 2.974 -28.654 1.00 61.84 274 PRO A C 1
ATOM 2068 O O . PRO A 1 274 ? 4.077 3.080 -28.138 1.00 61.84 274 PRO A O 1
ATOM 2071 N N . ALA A 1 275 ? 5.583 3.790 -29.640 1.00 67.50 275 ALA A N 1
ATOM 2072 C CA . ALA A 1 275 ? 4.736 4.864 -30.164 1.00 67.50 275 ALA A CA 1
ATOM 2073 C C . ALA A 1 275 ? 3.423 4.339 -30.779 1.00 67.50 275 ALA A C 1
ATOM 2075 O O . ALA A 1 275 ? 2.354 4.898 -30.527 1.00 67.50 275 ALA A O 1
ATOM 2076 N N . ALA A 1 276 ? 3.479 3.231 -31.523 1.00 69.75 276 ALA A N 1
ATOM 2077 C CA . ALA A 1 276 ? 2.300 2.578 -32.084 1.00 69.75 276 ALA A CA 1
ATOM 2078 C C . ALA A 1 276 ? 1.389 1.997 -30.989 1.00 69.75 276 ALA A C 1
ATOM 2080 O O . ALA A 1 276 ? 0.173 2.177 -31.046 1.00 69.75 276 ALA A O 1
ATOM 2081 N N . LEU A 1 277 ? 1.961 1.363 -29.959 1.00 66.44 277 LEU A N 1
ATOM 2082 C CA . LEU A 1 277 ? 1.198 0.838 -28.820 1.00 66.44 277 LEU A CA 1
ATOM 2083 C C . LEU A 1 277 ? 0.472 1.956 -28.052 1.00 66.44 277 LEU A C 1
ATOM 2085 O O . LEU A 1 277 ? -0.711 1.812 -27.735 1.00 66.44 277 LEU A O 1
ATOM 2089 N N . PHE A 1 278 ? 1.128 3.099 -27.826 1.00 60.44 278 PHE A N 1
ATOM 2090 C CA . PHE A 1 278 ? 0.494 4.273 -27.221 1.00 60.44 278 PHE A CA 1
ATOM 2091 C C . PHE A 1 278 ? -0.622 4.858 -28.093 1.00 60.44 278 PHE A C 1
ATOM 2093 O O . PHE A 1 278 ? -1.692 5.183 -27.575 1.00 60.44 278 PHE A O 1
ATOM 2100 N N . ALA A 1 279 ? -0.414 4.957 -29.408 1.00 68.94 279 ALA A N 1
ATOM 2101 C CA . ALA A 1 279 ? -1.422 5.463 -30.337 1.00 68.94 279 ALA A CA 1
ATOM 2102 C C . ALA A 1 279 ? -2.683 4.580 -30.358 1.00 68.94 279 ALA A C 1
ATOM 2104 O O . ALA A 1 279 ? -3.801 5.091 -30.266 1.00 68.94 279 ALA A O 1
ATOM 2105 N N . VAL A 1 280 ? -2.514 3.254 -30.401 1.00 69.25 280 VAL A N 1
ATOM 2106 C CA . VAL A 1 280 ? -3.626 2.289 -30.359 1.00 69.25 280 VAL A CA 1
ATOM 2107 C C . VAL A 1 280 ? -4.337 2.323 -29.004 1.00 69.25 280 VAL A C 1
ATOM 2109 O O . VAL A 1 280 ? -5.568 2.346 -28.948 1.00 69.25 280 VAL A O 1
ATOM 2112 N N . GLY A 1 281 ? -3.585 2.394 -27.905 1.00 51.47 281 GLY A N 1
ATOM 2113 C CA . GLY A 1 281 ? -4.144 2.509 -26.561 1.00 51.47 281 GLY A CA 1
ATOM 2114 C C . GLY A 1 281 ? -4.984 3.778 -26.366 1.00 51.47 281 GLY A C 1
ATOM 2115 O O . GLY A 1 281 ? -6.103 3.712 -25.856 1.00 51.47 281 GLY A O 1
ATOM 2116 N N . LEU A 1 282 ? -4.502 4.932 -26.840 1.00 68.19 282 LEU A N 1
ATOM 2117 C CA . LEU A 1 282 ? -5.239 6.201 -26.792 1.00 68.19 282 LEU A CA 1
ATOM 2118 C C . LEU A 1 282 ? -6.486 6.184 -27.687 1.00 68.19 282 LEU A C 1
ATOM 2120 O O . LEU A 1 282 ? -7.531 6.702 -27.285 1.00 68.19 282 LEU A O 1
ATOM 2124 N N . ALA A 1 283 ? -6.413 5.546 -28.857 1.00 67.00 283 ALA A N 1
ATOM 2125 C CA . ALA A 1 283 ? -7.562 5.370 -29.742 1.00 67.00 283 ALA A CA 1
ATOM 2126 C C . ALA A 1 283 ? -8.669 4.524 -29.087 1.00 67.00 283 ALA A C 1
ATOM 2128 O O . ALA A 1 283 ? -9.847 4.873 -29.181 1.00 67.00 283 ALA A O 1
ATOM 2129 N N . LEU A 1 284 ? -8.308 3.465 -28.354 1.00 61.41 284 LEU A N 1
ATOM 2130 C CA . LEU A 1 284 ? -9.263 2.642 -27.605 1.00 61.41 284 LEU A CA 1
ATOM 2131 C C . LEU A 1 284 ? -9.889 3.402 -26.426 1.00 61.41 284 LEU A C 1
ATOM 2133 O O . LEU A 1 284 ? -11.097 3.295 -26.217 1.00 61.41 284 LEU A O 1
ATOM 2137 N N . VAL A 1 285 ? -9.121 4.224 -25.696 1.00 61.69 285 VAL A N 1
ATOM 2138 C CA . VAL A 1 285 ? -9.673 5.115 -24.651 1.00 61.69 285 VAL A CA 1
ATOM 2139 C C . VAL A 1 285 ? -10.660 6.114 -25.254 1.00 61.69 285 VAL A C 1
ATOM 2141 O O . VAL A 1 285 ? -11.740 6.335 -24.700 1.00 61.69 285 VAL A O 1
ATOM 2144 N N . TRP A 1 286 ? -10.312 6.717 -26.391 1.00 70.31 286 TRP A N 1
ATOM 2145 C CA . TRP A 1 286 ? -11.187 7.650 -27.095 1.00 70.31 286 TRP A CA 1
ATOM 2146 C C . TRP A 1 286 ? -12.485 6.972 -27.549 1.00 70.31 286 TRP A C 1
ATOM 2148 O O . TRP A 1 286 ? -13.574 7.503 -27.321 1.00 70.31 286 TRP A O 1
ATOM 2158 N N . PHE A 1 287 ? -12.387 5.763 -28.105 1.00 67.06 287 PHE A N 1
ATOM 2159 C CA . PHE A 1 287 ? -13.540 4.985 -28.547 1.00 67.06 287 PHE A CA 1
ATOM 2160 C C . PHE A 1 287 ? -14.433 4.542 -27.378 1.00 67.06 287 PHE A C 1
ATOM 2162 O O . PHE A 1 287 ? -15.651 4.699 -27.443 1.00 67.06 287 PHE A O 1
ATOM 2169 N N . ALA A 1 288 ? -13.845 4.082 -26.270 1.00 60.56 288 ALA A N 1
ATOM 2170 C CA . ALA A 1 288 ? -14.577 3.719 -25.057 1.00 60.56 288 ALA A CA 1
ATOM 2171 C C . ALA A 1 288 ? -15.334 4.920 -24.461 1.00 60.56 288 ALA A C 1
ATOM 2173 O O . ALA A 1 288 ? -16.496 4.791 -24.075 1.00 60.56 288 ALA A O 1
ATOM 2174 N N . ARG A 1 289 ? -14.714 6.110 -24.449 1.00 65.25 289 ARG A N 1
ATOM 2175 C CA . ARG A 1 289 ? -15.368 7.360 -24.019 1.00 65.25 289 ARG A CA 1
ATOM 2176 C C . ARG A 1 289 ? -16.510 7.763 -24.948 1.00 65.25 289 ARG A C 1
ATOM 2178 O O . ARG A 1 289 ? -17.545 8.214 -24.468 1.00 65.25 289 ARG A O 1
ATOM 2185 N N . ARG A 1 290 ? -16.341 7.588 -26.261 1.00 70.56 290 ARG A N 1
ATOM 2186 C CA . ARG A 1 290 ? -17.385 7.876 -27.254 1.00 70.56 290 ARG A CA 1
ATOM 2187 C C . ARG A 1 290 ? -18.594 6.955 -27.085 1.00 70.56 290 ARG A C 1
ATOM 2189 O O . ARG A 1 290 ? -19.721 7.433 -27.132 1.00 70.56 290 ARG A O 1
ATOM 2196 N N . LEU A 1 291 ? -18.363 5.666 -26.834 1.00 65.00 291 LEU A N 1
ATOM 2197 C CA . LEU A 1 291 ? -19.429 4.691 -26.592 1.00 65.00 291 LEU A CA 1
ATOM 2198 C C . LEU A 1 291 ? -20.179 4.972 -25.279 1.00 65.00 291 LEU A C 1
ATOM 2200 O O . LEU A 1 291 ? -21.396 4.838 -25.230 1.00 65.00 291 LEU A O 1
ATOM 2204 N N . HIS A 1 292 ? -19.460 5.394 -24.233 1.00 64.12 292 HIS A N 1
ATOM 2205 C CA . HIS A 1 292 ? -20.057 5.773 -22.951 1.00 64.12 292 HIS A CA 1
ATOM 2206 C C . HIS A 1 292 ? -20.996 6.978 -23.093 1.00 64.12 292 HIS A C 1
ATOM 2208 O O . HIS A 1 292 ? -22.139 6.908 -22.657 1.00 64.12 292 HIS A O 1
ATOM 2214 N N . ARG A 1 293 ? -20.555 8.036 -23.790 1.00 66.69 293 ARG A N 1
ATOM 2215 C CA . ARG A 1 293 ? -21.391 9.219 -24.063 1.00 66.69 293 ARG A CA 1
ATOM 2216 C C . ARG A 1 293 ? -22.634 8.880 -24.885 1.00 66.69 293 ARG A C 1
ATOM 2218 O O . ARG A 1 293 ? -23.716 9.347 -24.565 1.00 66.69 293 ARG A O 1
ATOM 2225 N N . ALA A 1 294 ? -22.502 8.009 -25.887 1.00 67.88 294 ALA A N 1
ATOM 2226 C CA . ALA A 1 294 ? -23.637 7.571 -26.701 1.00 67.88 294 ALA A CA 1
ATOM 2227 C C . ALA A 1 294 ? -24.690 6.779 -25.895 1.00 67.88 294 ALA A C 1
ATOM 2229 O O . ALA A 1 294 ? -25.878 6.837 -26.205 1.00 67.88 294 ALA A O 1
ATOM 2230 N N . LEU A 1 295 ? -24.269 6.043 -24.859 1.00 63.09 295 LEU A N 1
ATOM 2231 C CA . LEU A 1 295 ? -25.184 5.349 -23.948 1.00 63.09 295 LEU A CA 1
ATOM 2232 C C . LEU A 1 295 ? -25.910 6.323 -23.009 1.00 63.09 295 LEU A C 1
ATOM 2234 O O . LEU A 1 295 ? -27.098 6.135 -22.766 1.00 63.09 295 LEU A O 1
ATOM 2238 N N . GLU A 1 296 ? -25.227 7.365 -22.527 1.00 61.97 296 GLU A N 1
ATOM 2239 C CA . GLU A 1 296 ? -25.832 8.420 -21.697 1.00 61.97 296 GLU A CA 1
ATOM 2240 C C . GLU A 1 296 ? -26.827 9.282 -22.498 1.00 61.97 296 GLU A C 1
ATOM 2242 O O . GLU A 1 296 ? -27.925 9.582 -22.028 1.00 61.97 296 GLU A O 1
ATOM 2247 N N . GLU A 1 297 ? -26.492 9.629 -23.743 1.00 64.56 297 GLU A N 1
ATOM 2248 C CA . GLU A 1 297 ? -27.372 10.375 -24.653 1.00 64.56 297 GLU A CA 1
ATOM 2249 C C . GLU A 1 297 ? -28.628 9.566 -25.029 1.00 64.56 297 GLU A C 1
ATOM 2251 O O . GLU A 1 297 ? -29.731 10.109 -25.042 1.00 64.56 297 GLU A O 1
ATOM 2256 N N . GLY A 1 298 ? -28.506 8.250 -25.238 1.00 58.56 298 GLY A N 1
ATOM 2257 C CA . GLY A 1 298 ? -29.648 7.367 -25.504 1.00 58.56 298 GLY A CA 1
ATOM 2258 C C . GLY A 1 298 ? -30.637 7.210 -24.337 1.00 58.56 298 GLY A C 1
ATOM 2259 O O . GLY A 1 298 ? -31.795 6.874 -24.573 1.00 58.56 298 GLY A O 1
ATOM 2260 N N . GLU A 1 299 ? -30.214 7.468 -23.095 1.00 52.72 299 GLU A N 1
ATOM 2261 C CA . GLU A 1 299 ? -31.064 7.400 -21.892 1.00 52.72 299 GLU A CA 1
ATOM 2262 C C . GLU A 1 299 ? -31.827 8.715 -21.629 1.00 52.72 299 GLU A C 1
ATOM 2264 O O . GLU A 1 299 ? -32.859 8.715 -20.962 1.00 52.72 299 GLU A O 1
ATOM 2269 N N . SER A 1 300 ? -31.358 9.833 -22.196 1.00 48.28 300 SER A N 1
ATOM 2270 C CA . SER A 1 300 ? -31.990 11.160 -22.076 1.00 48.28 300 SER A CA 1
ATOM 2271 C C . SER A 1 300 ? -33.030 11.465 -23.163 1.00 48.28 300 SER A C 1
ATOM 2273 O O . SER A 1 300 ? -33.733 12.475 -23.077 1.00 48.28 300 SER A O 1
ATOM 2275 N N . ALA A 1 301 ? -33.186 10.588 -24.158 1.00 43.28 301 ALA A N 1
ATOM 2276 C CA . ALA A 1 301 ? -34.267 10.689 -25.128 1.00 43.28 301 ALA A CA 1
ATOM 2277 C C . ALA A 1 301 ? -35.599 10.278 -24.461 1.00 43.28 301 ALA A C 1
ATOM 2279 O O . ALA A 1 301 ? -35.715 9.141 -23.993 1.00 43.28 301 ALA A O 1
ATOM 2280 N N . PRO A 1 302 ? -36.625 11.153 -24.397 1.00 45.88 302 PRO A N 1
ATOM 2281 C CA . PRO A 1 302 ? -37.930 10.755 -23.880 1.00 45.88 302 PRO A CA 1
ATOM 2282 C C . PRO A 1 302 ? -38.491 9.602 -24.729 1.00 45.88 302 PRO A C 1
ATOM 2284 O O . PRO A 1 302 ? -38.195 9.539 -25.928 1.00 45.88 302 PRO A O 1
ATOM 2287 N N . PRO A 1 303 ? -39.305 8.697 -24.148 1.00 43.03 303 PRO A N 1
ATOM 2288 C CA . PRO A 1 303 ? -39.896 7.584 -24.881 1.00 43.03 303 PRO A CA 1
ATOM 2289 C C . PRO A 1 303 ? -40.824 8.140 -25.967 1.00 43.03 303 PRO A C 1
ATOM 2291 O O . PRO A 1 303 ? -41.987 8.457 -25.726 1.00 43.03 303 PRO A O 1
ATOM 2294 N N . SER A 1 304 ? -40.291 8.314 -27.173 1.00 41.88 304 SER A N 1
ATOM 2295 C CA . SER A 1 304 ? -41.045 8.808 -28.313 1.00 41.88 304 SER A CA 1
ATOM 2296 C C . SER A 1 304 ? -41.804 7.645 -28.945 1.00 41.88 304 SER A C 1
ATOM 2298 O O . SER A 1 304 ? -41.241 6.756 -29.571 1.00 41.88 304 SER A O 1
ATOM 2300 N N . VAL A 1 305 ? -43.115 7.651 -28.695 1.00 43.91 305 VAL A N 1
ATOM 2301 C CA . VAL A 1 305 ? -44.181 7.383 -29.673 1.00 43.91 305 VAL A CA 1
ATOM 2302 C C . VAL A 1 305 ? -43.881 6.248 -30.667 1.00 43.91 305 VAL A C 1
ATOM 2304 O O . VAL A 1 305 ? -43.762 6.465 -31.867 1.00 43.91 305 VAL A O 1
ATOM 2307 N N . ALA A 1 306 ? -43.818 5.012 -30.175 1.00 37.38 306 ALA A N 1
ATOM 2308 C CA . ALA A 1 306 ? -43.814 3.811 -31.018 1.00 37.38 306 ALA A CA 1
ATOM 2309 C C . ALA A 1 306 ? -44.958 2.845 -30.655 1.00 37.38 306 ALA A C 1
ATOM 2311 O O . ALA A 1 306 ? -44.810 1.631 -30.746 1.00 37.38 306 ALA A O 1
ATOM 2312 N N . SER A 1 307 ? -46.107 3.377 -30.219 1.00 40.00 307 SER A N 1
ATOM 2313 C CA . SER A 1 307 ? -47.301 2.582 -29.879 1.00 40.00 307 SER A CA 1
ATOM 2314 C C . SER A 1 307 ? -48.604 3.050 -30.548 1.00 40.00 307 SER A C 1
ATOM 2316 O O . SER A 1 307 ? -49.671 2.585 -30.163 1.00 40.00 307 SER A O 1
ATOM 2318 N N . ALA A 1 308 ? -48.561 3.925 -31.561 1.00 39.03 308 ALA A N 1
ATOM 2319 C CA . ALA A 1 308 ? -49.773 4.588 -32.074 1.00 39.03 308 ALA A CA 1
ATOM 2320 C C . ALA A 1 308 ? -50.107 4.377 -33.568 1.00 39.03 308 ALA A C 1
ATOM 2322 O O . ALA A 1 308 ? -50.880 5.157 -34.115 1.00 39.03 308 ALA A O 1
ATOM 2323 N N . SER A 1 309 ? -49.587 3.349 -34.253 1.00 34.16 309 SER A N 1
ATOM 2324 C CA . SER A 1 309 ? -49.930 3.130 -35.678 1.00 34.16 309 SER A CA 1
ATOM 2325 C C . SER A 1 309 ? -50.229 1.690 -36.106 1.00 34.16 309 SER A C 1
ATOM 2327 O O . SER A 1 309 ? -50.365 1.432 -37.298 1.00 34.16 309 SER A O 1
ATOM 2329 N N . ALA A 1 310 ? -50.412 0.750 -35.176 1.00 38.47 310 ALA A N 1
ATOM 2330 C CA . ALA A 1 310 ? -50.690 -0.645 -35.532 1.00 38.47 310 ALA A CA 1
ATOM 2331 C C . ALA A 1 310 ? -51.804 -1.266 -34.681 1.00 38.47 310 ALA A C 1
ATOM 2333 O O . ALA A 1 310 ? -51.573 -2.256 -34.002 1.00 38.47 310 ALA A O 1
ATOM 2334 N N . SER A 1 311 ? -53.004 -0.672 -34.677 1.00 35.88 311 SER A N 1
ATOM 2335 C CA . SER A 1 311 ? -54.259 -1.334 -34.260 1.00 35.88 311 SER A CA 1
ATOM 2336 C C . SER A 1 311 ? -55.474 -0.491 -34.667 1.00 35.88 311 SER A C 1
ATOM 2338 O O . SER A 1 311 ? -56.224 0.004 -33.834 1.00 35.88 311 SER A O 1
ATOM 2340 N N . ALA A 1 312 ? -55.658 -0.291 -35.971 1.00 41.00 312 ALA A N 1
ATOM 2341 C CA . ALA A 1 312 ? -56.896 0.249 -36.526 1.00 41.00 312 ALA A CA 1
ATOM 2342 C C . ALA A 1 312 ? -57.354 -0.645 -37.680 1.00 41.00 312 ALA A C 1
ATOM 2344 O O . ALA A 1 312 ? -57.229 -0.284 -38.844 1.00 41.00 312 ALA A O 1
ATOM 2345 N N . THR A 1 313 ? -57.849 -1.847 -37.371 1.00 36.38 313 THR A N 1
ATOM 2346 C CA . THR A 1 313 ? -58.660 -2.636 -38.312 1.00 36.38 313 THR A CA 1
ATOM 2347 C C . THR A 1 313 ? -59.618 -3.561 -37.548 1.00 36.38 313 THR A C 1
ATOM 2349 O O . THR A 1 313 ? -59.235 -4.621 -37.076 1.00 36.38 313 THR A O 1
ATOM 2352 N N . VAL A 1 314 ? -60.862 -3.088 -37.420 1.00 38.00 314 VAL A N 1
ATOM 2353 C CA . VAL A 1 314 ? -62.132 -3.825 -37.578 1.00 38.00 314 VAL A CA 1
ATOM 2354 C C . VAL A 1 314 ? -62.308 -5.154 -36.823 1.00 38.00 314 VAL A C 1
ATOM 2356 O O . VAL A 1 314 ? -61.905 -6.194 -37.323 1.00 38.00 314 VAL A O 1
ATOM 2359 N N . VAL A 1 315 ? -63.117 -5.141 -35.753 1.00 35.59 315 VAL A N 1
ATOM 2360 C CA . VAL A 1 315 ? -64.193 -6.136 -35.551 1.00 35.59 315 VAL A CA 1
ATOM 2361 C C . VAL A 1 315 ? -65.412 -5.431 -34.945 1.00 35.59 315 VAL A C 1
ATOM 2363 O O . VAL A 1 315 ? -65.355 -4.861 -33.860 1.00 35.59 315 VAL A O 1
ATOM 2366 N N . ASN A 1 316 ? -66.505 -5.458 -35.701 1.00 36.50 316 ASN A N 1
ATOM 2367 C CA . ASN A 1 316 ? -67.827 -4.934 -35.382 1.00 36.50 316 ASN A CA 1
ATOM 2368 C C . ASN A 1 316 ? -68.692 -6.086 -34.838 1.00 36.50 316 ASN A C 1
ATOM 2370 O O . ASN A 1 316 ? -68.878 -7.056 -35.569 1.00 36.50 316 ASN A O 1
ATOM 2374 N N . VAL A 1 317 ? -69.226 -5.995 -33.613 1.00 37.50 317 VAL A N 1
ATOM 2375 C CA . VAL A 1 317 ? -70.322 -6.852 -33.100 1.00 37.50 317 VAL A CA 1
ATOM 2376 C C . VAL A 1 317 ? -71.184 -6.016 -32.128 1.00 37.50 317 VAL A C 1
ATOM 2378 O O . VAL A 1 317 ? -70.620 -5.231 -31.364 1.00 37.50 317 VAL A O 1
ATOM 2381 N N . PRO A 1 318 ? -72.531 -6.102 -32.182 1.00 40.09 318 PRO A N 1
ATOM 2382 C CA . PRO A 1 318 ? -73.412 -5.022 -31.754 1.00 40.09 318 PRO A CA 1
ATOM 2383 C C . PRO A 1 318 ? -73.833 -5.061 -30.279 1.00 40.09 318 PRO A C 1
ATOM 2385 O O . PRO A 1 318 ? -73.778 -6.070 -29.584 1.00 40.09 318 PRO A O 1
ATOM 2388 N N . VAL A 1 319 ? -74.320 -3.892 -29.870 1.00 43.88 319 VAL A N 1
ATOM 2389 C CA . VAL A 1 319 ? -74.977 -3.510 -28.618 1.00 43.88 319 VAL A CA 1
ATOM 2390 C C . VAL A 1 319 ? -76.149 -4.425 -28.237 1.00 43.88 319 VAL A C 1
ATOM 2392 O O . VAL A 1 319 ? -77.093 -4.558 -29.011 1.00 43.88 319 VAL A O 1
ATOM 2395 N N . THR A 1 320 ? -76.192 -4.867 -26.974 1.00 39.31 320 THR A N 1
ATOM 2396 C CA . THR A 1 320 ? -77.452 -5.055 -26.229 1.00 39.31 320 THR A CA 1
ATOM 2397 C C . THR A 1 320 ? -77.323 -4.566 -24.784 1.00 39.31 320 THR A C 1
ATOM 2399 O O . THR A 1 320 ? -76.369 -4.882 -24.080 1.00 39.31 320 THR A O 1
ATOM 2402 N N . ARG A 1 321 ? -78.311 -3.755 -24.392 1.00 40.03 321 ARG A N 1
ATOM 2403 C CA . ARG A 1 321 ? -78.560 -3.106 -23.092 1.00 40.03 321 ARG A CA 1
ATOM 2404 C C . ARG A 1 321 ? -78.896 -4.100 -21.966 1.00 40.03 321 ARG A C 1
ATOM 2406 O O . ARG A 1 321 ? -79.530 -5.104 -22.256 1.00 40.03 321 ARG A O 1
ATOM 2413 N N . SER A 1 322 ? -78.624 -3.715 -20.709 1.00 33.88 322 SER A N 1
ATOM 2414 C CA . SER A 1 322 ? -79.495 -3.824 -19.503 1.00 33.88 322 SER A CA 1
ATOM 2415 C C . SER A 1 322 ? -78.622 -3.586 -18.257 1.00 33.88 322 SER A C 1
ATOM 2417 O O . SER A 1 322 ? -77.714 -4.365 -18.007 1.00 33.88 322 SER A O 1
ATOM 2419 N N . LEU A 1 323 ? -78.664 -2.424 -17.595 1.00 40.53 323 LEU A N 1
ATOM 2420 C CA . LEU A 1 323 ? -79.470 -2.154 -16.388 1.00 40.53 323 LEU A CA 1
ATOM 2421 C C . LEU A 1 323 ? -79.495 -3.307 -15.368 1.00 40.53 323 LEU A C 1
ATOM 2423 O O . LEU A 1 323 ? -80.242 -4.265 -15.560 1.00 40.53 323 LEU A O 1
ATOM 2427 N N . ALA A 1 324 ? -78.715 -3.155 -14.293 1.00 41.19 324 ALA A N 1
ATOM 2428 C CA . ALA A 1 324 ? -79.136 -3.164 -12.885 1.00 41.19 324 ALA A CA 1
ATOM 2429 C C . ALA A 1 324 ? -77.949 -2.725 -12.012 1.00 41.19 324 ALA A C 1
ATOM 2431 O O . ALA A 1 324 ? -76.833 -3.235 -12.259 1.00 41.19 324 ALA A O 1
#